Protein AF-A0A382SYN0-F1 (afdb_monomer)

Sequence (306 aa):
LSPENYQQAHLQFNLYTSNWSTNYATYPKDTNSLVTLVGDEGDFVNANWQDINPGGNMHGTAIHEIGHGLGMSHPFPKGESYNANELFTQMAYAAFWDKDFIPPYASYSSEVSSISDIEKTARYGKTNDQIITQYWIKQPNWGRDDILTLGFLYGLRENYNSDDTVYSWTKDENIFESIHDMGGTDTIDLSNYDWNMVIDLNPGAVSEVGVGQERLHWNNYAGEKTGDVFVLSWNTVIEKYIGSSGNDDVTLNTSVINDVSTGAGDDVIRDVLPTDIVSAGAGADTVYISYTTLDPDTSVSIDGGS

Mean predicted aligned error: 8.37 Å

Organism: NCBI:txid408172

Nearest PDB structures (foldseek):
  1k7g-assembly1_A  TM=6.427E-01  e=3.664E-11  Dickeya chrysanthemi
  1smp-assembly1_A  TM=6.534E-01  e=1.217E-10  Serratia marcescens
  1k7q-assembly1_A  TM=6.372E-01  e=2.527E-10  Dickeya chrysanthemi
  1sat-assembly1_A  TM=6.556E-01  e=1.209E-09  Serratia marcescens
  1af0-assembly1_A  TM=6.332E-01  e=7.560E-10  Serratia marcescens

Structure (mmCIF, N/CA/C/O backbone):
data_AF-A0A382SYN0-F1
#
_entry.id   AF-A0A382SYN0-F1
#
loop_
_atom_site.group_PDB
_atom_site.id
_atom_site.type_symbol
_atom_site.label_atom_id
_atom_site.label_alt_id
_atom_site.label_comp_id
_atom_site.label_asym_id
_atom_site.label_entity_id
_atom_site.label_seq_id
_atom_site.pdbx_PDB_ins_code
_atom_site.Cartn_x
_atom_site.Cartn_y
_atom_site.Cartn_z
_atom_site.occupancy
_atom_site.B_iso_or_equiv
_atom_site.auth_seq_id
_atom_site.auth_comp_id
_atom_site.auth_asym_id
_atom_site.auth_atom_id
_atom_site.pdbx_PDB_model_num
ATOM 1 N N . LEU A 1 1 ? 12.127 -15.910 -28.192 1.00 58.44 1 LEU A N 1
ATOM 2 C CA . LEU A 1 1 ? 11.471 -15.029 -29.190 1.00 58.44 1 LEU A CA 1
ATOM 3 C C . LEU A 1 1 ? 12.240 -15.136 -30.500 1.00 58.44 1 LEU A C 1
ATOM 5 O O . LEU A 1 1 ? 13.458 -15.255 -30.439 1.00 58.44 1 LEU A O 1
ATOM 9 N N . SER A 1 2 ? 11.577 -15.153 -31.661 1.00 76.56 2 SER A N 1
ATOM 10 C CA . SER A 1 2 ? 12.311 -15.011 -32.927 1.00 76.56 2 SER A CA 1
ATOM 11 C C . SER A 1 2 ? 12.953 -13.612 -32.974 1.00 76.56 2 SER A C 1
ATOM 13 O O . SER A 1 2 ? 12.388 -12.675 -32.401 1.00 76.56 2 SER A O 1
ATOM 15 N N . PRO A 1 3 ? 14.105 -13.433 -33.647 1.00 79.06 3 PRO A N 1
ATOM 16 C CA . PRO A 1 3 ? 14.699 -12.107 -33.848 1.00 79.06 3 PRO A CA 1
ATOM 17 C C . PRO A 1 3 ? 13.716 -11.097 -34.460 1.00 79.06 3 PRO A C 1
ATOM 19 O O . PRO A 1 3 ? 13.750 -9.914 -34.140 1.00 79.06 3 PRO A O 1
ATOM 22 N N . GLU A 1 4 ? 12.800 -11.586 -35.293 1.00 80.81 4 GLU A N 1
ATOM 23 C CA . GLU A 1 4 ? 11.727 -10.807 -35.906 1.00 80.81 4 GLU A CA 1
ATOM 24 C C . GLU A 1 4 ? 10.711 -10.288 -34.875 1.00 80.81 4 GLU A C 1
ATOM 26 O O . GLU A 1 4 ? 10.402 -9.099 -34.872 1.00 80.81 4 GLU A O 1
ATOM 31 N N . ASN A 1 5 ? 10.266 -11.128 -33.932 1.00 81.44 5 ASN A N 1
ATOM 32 C CA . ASN A 1 5 ? 9.345 -10.698 -32.873 1.00 81.44 5 ASN A CA 1
ATOM 33 C C . ASN A 1 5 ? 9.988 -9.664 -31.941 1.00 81.44 5 ASN A C 1
ATOM 35 O O . ASN A 1 5 ? 9.308 -8.752 -31.484 1.00 81.44 5 ASN A O 1
ATOM 39 N N . TYR A 1 6 ? 11.290 -9.791 -31.664 1.00 84.31 6 TYR A N 1
ATOM 40 C CA . TYR A 1 6 ? 12.014 -8.798 -30.869 1.00 84.31 6 TYR A CA 1
ATOM 41 C C . TYR A 1 6 ? 12.021 -7.433 -31.571 1.00 84.31 6 TYR A C 1
ATOM 43 O O . TYR A 1 6 ? 11.671 -6.430 -30.958 1.00 84.31 6 TYR A O 1
ATOM 51 N N . GLN A 1 7 ? 12.326 -7.388 -32.873 1.00 84.00 7 GLN A N 1
ATOM 52 C CA . GLN A 1 7 ? 12.353 -6.136 -33.642 1.00 84.00 7 GLN A CA 1
ATOM 53 C C . GLN A 1 7 ? 10.982 -5.446 -33.731 1.00 84.00 7 GLN A C 1
ATOM 55 O O . GLN A 1 7 ? 10.919 -4.221 -33.807 1.00 84.00 7 GLN A O 1
ATOM 60 N N . GLN A 1 8 ? 9.893 -6.214 -33.686 1.00 85.31 8 GLN A N 1
ATOM 61 C CA . GLN A 1 8 ? 8.523 -5.691 -33.734 1.00 85.31 8 GLN A CA 1
ATOM 62 C C . GLN A 1 8 ? 7.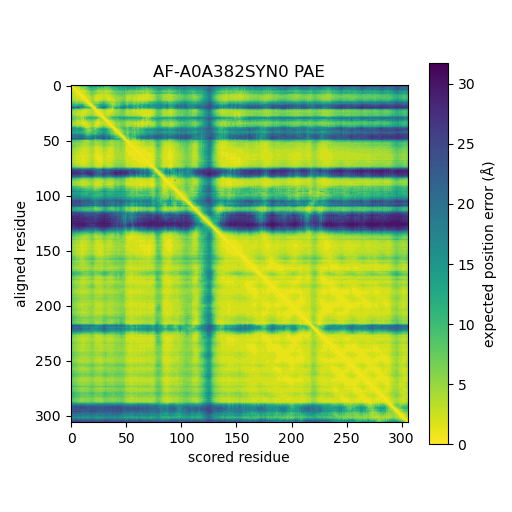973 -5.257 -32.362 1.00 85.31 8 GLN A C 1
ATOM 64 O O . GLN A 1 8 ? 6.942 -4.590 -32.308 1.00 85.31 8 GLN A O 1
ATOM 69 N N . ALA A 1 9 ? 8.619 -5.625 -31.252 1.00 88.25 9 ALA A N 1
ATOM 70 C CA . ALA A 1 9 ? 8.113 -5.344 -29.910 1.00 88.25 9 ALA A CA 1
ATOM 71 C C . ALA A 1 9 ? 8.258 -3.860 -29.533 1.00 88.25 9 ALA A C 1
ATOM 73 O O . ALA A 1 9 ? 9.353 -3.311 -29.615 1.00 88.25 9 ALA A O 1
ATOM 74 N N . HIS A 1 10 ? 7.189 -3.215 -29.054 1.00 88.25 10 HIS A N 1
ATOM 75 C CA . HIS A 1 10 ? 7.250 -1.815 -28.605 1.00 88.25 10 HIS A CA 1
ATOM 76 C C . HIS A 1 10 ? 8.194 -1.610 -27.410 1.00 88.25 10 HIS A C 1
ATOM 78 O O . HIS A 1 10 ? 8.904 -0.610 -27.372 1.00 88.25 10 HIS A O 1
ATOM 84 N N . LEU A 1 11 ? 8.223 -2.567 -26.478 1.00 89.88 11 LEU A N 1
ATOM 85 C CA . LEU A 1 11 ? 9.171 -2.628 -25.365 1.00 89.88 11 LEU A CA 1
ATOM 86 C C . LEU A 1 11 ? 10.156 -3.772 -25.609 1.00 89.88 11 LEU A C 1
ATOM 88 O O . LEU A 1 11 ? 9.748 -4.918 -25.805 1.00 89.88 11 LEU A O 1
ATOM 92 N N . GLN A 1 12 ? 11.449 -3.459 -25.595 1.00 90.62 12 GLN A N 1
ATOM 93 C CA . GLN A 1 12 ? 12.529 -4.424 -25.798 1.00 90.62 12 GLN A CA 1
ATOM 94 C C . GLN A 1 12 ? 13.394 -4.511 -24.547 1.00 90.62 12 GLN A C 1
ATOM 96 O O . GLN A 1 12 ? 14.037 -3.533 -24.175 1.00 90.62 12 GLN A O 1
ATOM 101 N N . PHE A 1 13 ? 13.444 -5.696 -23.940 1.00 88.06 13 PHE A N 1
ATOM 102 C CA . PHE A 1 13 ? 14.294 -5.971 -22.786 1.00 88.06 13 PHE A CA 1
ATOM 103 C C . PHE A 1 13 ? 15.666 -6.453 -23.238 1.00 88.06 13 PHE A C 1
ATOM 105 O O . PHE A 1 13 ? 15.773 -7.400 -24.022 1.00 88.06 13 PHE A O 1
ATOM 112 N N . ASN A 1 14 ? 16.705 -5.808 -22.722 1.00 86.81 14 ASN A N 1
ATOM 113 C CA . ASN A 1 14 ? 18.096 -6.157 -22.964 1.00 86.81 14 ASN A CA 1
ATOM 114 C C . ASN A 1 14 ? 18.790 -6.404 -21.634 1.00 86.81 14 ASN A C 1
ATOM 116 O O . ASN A 1 14 ? 18.707 -5.566 -20.742 1.00 86.81 14 ASN A O 1
ATOM 120 N N . LEU A 1 15 ? 19.495 -7.527 -21.534 1.00 82.88 15 LEU A N 1
ATOM 121 C CA . LEU A 1 15 ? 20.393 -7.806 -20.424 1.00 82.88 15 LEU A CA 1
ATOM 122 C C . LEU A 1 15 ? 21.835 -7.646 -20.905 1.00 82.88 15 LEU A C 1
ATOM 124 O O . LEU A 1 15 ? 22.196 -8.193 -21.950 1.00 82.88 15 LEU A O 1
ATOM 128 N N . TYR A 1 16 ? 22.648 -6.894 -20.167 1.00 77.00 16 TYR A N 1
ATOM 129 C CA . TYR A 1 16 ? 24.051 -6.679 -20.511 1.00 77.00 16 TYR A CA 1
ATOM 130 C C . TYR A 1 16 ? 24.954 -6.673 -19.274 1.00 77.00 16 TYR A C 1
ATOM 132 O O . TYR A 1 16 ? 24.652 -6.024 -18.279 1.00 77.00 16 TYR A O 1
ATOM 140 N N . THR A 1 17 ? 26.109 -7.328 -19.367 1.00 75.31 17 THR A N 1
ATOM 141 C CA . THR A 1 17 ? 27.149 -7.320 -18.330 1.00 75.31 17 THR A CA 1
ATOM 142 C C . THR A 1 17 ? 28.110 -6.147 -18.554 1.00 75.31 17 THR A C 1
ATOM 144 O O . THR A 1 17 ? 28.746 -6.067 -19.610 1.00 75.31 17 THR A O 1
ATOM 147 N N . SER A 1 18 ? 28.268 -5.242 -17.586 1.00 71.44 18 SER A N 1
ATOM 148 C CA . SER A 1 18 ? 29.144 -4.065 -17.714 1.00 71.44 18 SER A CA 1
ATOM 149 C C . SER A 1 18 ? 29.828 -3.701 -16.404 1.00 71.44 18 SER A C 1
ATOM 151 O O . SER A 1 18 ? 29.223 -3.782 -15.344 1.00 71.44 18 SER A O 1
ATOM 153 N N . ASN A 1 19 ? 31.055 -3.185 -16.496 1.00 66.62 19 ASN A N 1
ATOM 154 C CA . ASN A 1 19 ? 31.811 -2.698 -15.338 1.00 66.62 19 ASN A CA 1
ATOM 155 C C . ASN A 1 19 ? 31.599 -1.194 -15.055 1.00 66.62 19 ASN A C 1
ATOM 157 O O . ASN A 1 19 ? 32.206 -0.673 -14.124 1.00 66.62 19 ASN A O 1
ATOM 161 N N . TRP A 1 20 ? 30.826 -0.472 -15.885 1.00 61.09 20 TRP A N 1
ATOM 162 C CA . TRP A 1 20 ? 30.793 1.005 -15.868 1.00 61.09 20 TRP A CA 1
ATOM 163 C C . TRP A 1 20 ? 29.427 1.647 -16.169 1.00 61.09 20 TRP A C 1
ATOM 165 O O . TRP A 1 20 ? 29.372 2.860 -16.365 1.00 61.09 20 TRP A O 1
ATOM 175 N N . SER A 1 21 ? 28.335 0.883 -16.262 1.00 62.50 21 SER A N 1
ATOM 176 C CA . SER A 1 21 ? 27.009 1.426 -16.612 1.00 62.50 21 SER A CA 1
ATOM 177 C C . SER A 1 21 ? 25.954 1.114 -15.560 1.00 62.50 21 SER A C 1
ATOM 179 O O . SER A 1 21 ? 26.000 0.059 -14.938 1.00 62.50 21 SER A O 1
ATOM 181 N N . THR A 1 22 ? 24.990 2.019 -15.414 1.00 75.38 22 THR A N 1
ATOM 182 C CA . THR A 1 22 ? 23.754 1.819 -14.649 1.00 75.38 22 THR A CA 1
ATOM 183 C C . THR A 1 22 ? 22.645 1.281 -15.558 1.00 75.38 22 THR A C 1
ATOM 185 O O . THR A 1 22 ? 22.758 1.367 -16.785 1.00 75.38 22 THR A O 1
ATOM 188 N N . ASN A 1 23 ? 21.578 0.741 -14.964 1.00 85.38 23 ASN A N 1
ATOM 189 C CA . ASN A 1 23 ? 20.322 0.445 -15.660 1.00 85.38 23 ASN A CA 1
ATOM 190 C C . ASN A 1 23 ? 19.775 1.708 -16.352 1.00 85.38 23 ASN A C 1
ATOM 192 O O . ASN A 1 23 ? 20.091 2.828 -15.932 1.00 85.38 23 ASN A O 1
ATOM 196 N N . TYR A 1 24 ? 19.064 1.526 -17.469 1.00 88.62 24 TYR A N 1
ATOM 197 C CA . TYR A 1 24 ? 18.434 2.636 -18.184 1.00 88.62 24 TYR A CA 1
ATOM 198 C C . TYR A 1 24 ? 17.334 2.180 -19.144 1.00 88.62 24 TYR A C 1
ATOM 200 O O . TYR A 1 24 ? 17.395 1.105 -19.749 1.00 88.62 24 TYR A O 1
ATOM 208 N N . ALA A 1 25 ? 16.401 3.088 -19.408 1.00 90.94 25 ALA A N 1
ATOM 209 C CA . ALA A 1 25 ? 15.394 2.939 -20.437 1.00 90.94 25 ALA A CA 1
ATOM 210 C C . ALA A 1 25 ? 15.160 4.225 -21.233 1.00 90.94 25 ALA A C 1
ATOM 212 O O . ALA A 1 25 ? 15.500 5.338 -20.825 1.00 90.94 25 ALA A O 1
ATOM 213 N N . THR A 1 26 ? 14.587 4.066 -22.424 1.00 90.25 26 THR A N 1
ATOM 214 C CA . THR A 1 26 ? 14.179 5.191 -23.271 1.00 90.25 26 THR A CA 1
ATOM 215 C C . THR A 1 26 ? 12.682 5.435 -23.170 1.00 90.25 26 THR A C 1
ATOM 217 O O . THR A 1 26 ? 11.906 4.487 -23.267 1.00 90.25 26 THR A O 1
ATOM 220 N N . TYR A 1 27 ? 12.291 6.708 -23.117 1.00 89.38 27 TYR A N 1
ATOM 221 C CA . TYR A 1 27 ? 10.896 7.139 -23.220 1.00 89.38 27 TYR A CA 1
ATOM 222 C C . TYR A 1 27 ? 10.216 6.671 -24.522 1.00 89.38 27 TYR A C 1
ATOM 224 O O . TYR A 1 27 ? 10.908 6.499 -25.537 1.00 89.38 27 TYR A O 1
ATOM 232 N N . PRO A 1 28 ? 8.870 6.550 -24.526 1.00 90.75 28 PRO A N 1
ATOM 233 C CA . PRO A 1 28 ? 8.080 6.341 -25.733 1.00 90.75 28 PRO A CA 1
ATOM 234 C C . PRO A 1 28 ? 8.438 7.334 -26.843 1.00 90.75 28 PRO A C 1
ATOM 236 O O . PRO A 1 28 ? 8.552 8.541 -26.621 1.00 90.75 28 PRO A O 1
ATOM 239 N N . LYS A 1 29 ? 8.605 6.813 -28.057 1.00 83.81 29 LYS A N 1
ATOM 240 C CA . LYS A 1 29 ? 8.954 7.550 -29.280 1.00 83.81 29 LYS A CA 1
ATOM 241 C C . LYS A 1 29 ? 8.412 6.790 -30.495 1.00 83.81 29 LYS A C 1
ATOM 243 O O . LYS A 1 29 ? 7.920 5.677 -30.352 1.00 83.81 29 LYS A O 1
ATOM 248 N N . ASP A 1 30 ? 8.589 7.324 -31.704 1.00 77.06 30 ASP A N 1
ATOM 249 C CA . ASP A 1 30 ? 8.181 6.657 -32.962 1.00 77.06 30 ASP A CA 1
ATOM 250 C C . ASP A 1 30 ? 8.978 5.364 -33.282 1.00 77.06 30 ASP A C 1
ATOM 252 O O . ASP A 1 30 ? 8.840 4.775 -34.351 1.00 77.06 30 ASP A O 1
ATOM 256 N N . THR A 1 31 ? 9.859 4.932 -32.376 1.00 76.75 31 THR A N 1
ATOM 257 C CA . THR A 1 31 ? 10.687 3.718 -32.471 1.00 76.75 31 THR A CA 1
ATOM 258 C C . THR A 1 31 ? 10.581 2.934 -31.162 1.00 76.75 31 THR A C 1
ATOM 260 O O . THR A 1 31 ? 10.026 3.436 -30.189 1.00 76.75 31 THR A O 1
ATOM 263 N N . ASN A 1 32 ? 11.121 1.715 -31.112 1.00 79.44 32 ASN A N 1
ATOM 264 C CA . ASN A 1 32 ? 11.038 0.856 -29.929 1.00 79.44 32 ASN A CA 1
ATOM 265 C C . ASN A 1 32 ? 11.609 1.551 -28.674 1.00 79.44 32 ASN A C 1
ATOM 267 O O . ASN A 1 32 ? 12.670 2.191 -28.731 1.00 79.44 32 ASN A O 1
ATOM 271 N N . SER A 1 33 ? 10.917 1.386 -27.548 1.00 83.88 33 SER A N 1
ATOM 272 C CA . SER A 1 33 ? 11.417 1.737 -26.223 1.00 83.88 33 SER A CA 1
ATOM 273 C C . SER A 1 33 ? 12.347 0.625 -25.742 1.00 83.88 33 SER A C 1
ATOM 275 O O . SER A 1 33 ? 11.949 -0.538 -25.633 1.00 83.88 33 SER A O 1
ATOM 277 N N . LEU A 1 34 ? 13.603 0.973 -25.477 1.00 85.31 34 LEU A N 1
ATOM 278 C CA . LEU A 1 34 ? 14.594 0.045 -24.947 1.00 85.31 34 LEU A CA 1
ATOM 279 C C . LEU A 1 34 ? 14.534 0.081 -23.425 1.00 85.31 34 LEU A C 1
ATOM 281 O O . LEU A 1 34 ? 14.644 1.160 -22.852 1.00 85.31 34 LEU A O 1
ATOM 285 N N . VAL A 1 35 ? 14.403 -1.085 -22.803 1.00 85.25 35 VAL A N 1
ATOM 286 C CA . VAL A 1 35 ? 14.563 -1.308 -21.364 1.00 85.25 35 VAL A CA 1
ATOM 287 C C . VAL A 1 35 ? 15.834 -2.126 -21.195 1.00 85.25 35 VAL A C 1
ATOM 289 O O . VAL A 1 35 ? 15.904 -3.272 -21.643 1.00 85.25 35 VAL A O 1
ATOM 292 N N . THR A 1 36 ? 16.874 -1.524 -20.627 1.00 83.38 36 THR A N 1
ATOM 293 C CA . THR A 1 36 ? 18.178 -2.172 -20.475 1.00 83.38 36 THR A CA 1
ATOM 294 C C . THR A 1 36 ? 18.493 -2.376 -19.011 1.00 83.38 36 THR A C 1
ATOM 296 O O . THR A 1 36 ? 18.674 -1.423 -18.254 1.00 83.38 36 THR A O 1
ATOM 299 N N . LEU A 1 37 ? 18.607 -3.649 -18.659 1.00 81.38 37 LEU A N 1
ATOM 300 C CA . LEU A 1 37 ? 19.044 -4.103 -17.361 1.00 81.38 37 LEU A CA 1
ATOM 301 C C . LEU A 1 37 ? 20.534 -4.443 -17.437 1.00 81.38 37 LEU A C 1
ATOM 303 O O . LEU A 1 37 ? 20.970 -5.214 -18.296 1.00 81.38 37 LEU A O 1
ATOM 307 N N . VAL A 1 38 ? 21.323 -3.824 -16.568 1.00 78.62 38 VAL A N 1
ATOM 308 C CA . VAL A 1 38 ? 22.746 -4.093 -16.401 1.00 78.62 38 VAL A CA 1
ATOM 309 C C . VAL A 1 38 ? 22.910 -4.965 -15.165 1.00 78.62 38 VAL A C 1
ATOM 311 O O . VAL A 1 38 ? 22.623 -4.519 -14.060 1.00 78.62 38 VAL A O 1
ATOM 314 N N . GLY A 1 39 ? 23.382 -6.191 -15.363 1.00 68.94 39 GLY A N 1
ATOM 315 C CA . GLY A 1 39 ? 23.672 -7.154 -14.300 1.00 68.94 39 GLY A CA 1
ATOM 316 C C . GLY A 1 39 ? 24.698 -8.177 -14.782 1.00 68.94 39 GLY A C 1
ATOM 317 O O . GLY A 1 39 ? 24.849 -8.370 -15.993 1.00 68.94 39 GLY A O 1
ATOM 318 N N . ASP A 1 40 ? 25.439 -8.787 -13.861 1.00 65.25 40 ASP A N 1
ATOM 319 C CA . ASP A 1 40 ? 26.318 -9.922 -14.157 1.00 65.25 40 ASP A CA 1
ATOM 320 C C . ASP A 1 40 ? 25.449 -11.157 -14.460 1.00 65.25 40 ASP A C 1
ATOM 322 O O . ASP A 1 40 ? 24.370 -11.315 -13.893 1.00 65.25 40 ASP A O 1
ATOM 326 N N . GLU A 1 41 ? 25.902 -12.076 -15.321 1.00 60.91 41 GLU A N 1
ATOM 327 C CA . GLU A 1 41 ? 25.226 -13.371 -15.496 1.00 60.91 41 GLU A CA 1
ATOM 328 C C . GLU A 1 41 ? 25.034 -14.066 -14.135 1.00 60.91 41 GLU A C 1
ATOM 330 O O . GLU A 1 41 ? 24.005 -14.705 -13.915 1.00 60.91 41 GLU A O 1
ATOM 335 N N . GLY A 1 42 ? 25.972 -13.866 -13.196 1.00 60.91 42 GLY A N 1
ATOM 336 C CA . GLY A 1 42 ? 25.891 -14.322 -11.804 1.00 60.91 42 GLY A CA 1
ATOM 337 C C . GLY A 1 42 ? 24.616 -13.914 -11.055 1.00 60.91 42 GLY A C 1
ATOM 338 O O . GLY A 1 42 ? 24.101 -14.730 -10.287 1.00 60.91 42 GLY A O 1
ATOM 339 N N . ASP A 1 43 ? 24.068 -12.729 -11.338 1.00 60.56 43 ASP A N 1
ATOM 340 C CA . ASP A 1 43 ? 22.852 -12.197 -10.703 1.00 60.56 43 ASP A CA 1
ATOM 341 C C . ASP A 1 43 ? 21.601 -13.000 -11.110 1.00 60.56 43 ASP A C 1
ATOM 343 O O . ASP A 1 43 ? 20.613 -13.062 -10.380 1.00 60.56 43 ASP A O 1
ATOM 347 N N . PHE A 1 44 ? 21.659 -13.690 -12.258 1.00 61.62 44 PHE A N 1
ATOM 348 C CA . PHE A 1 44 ? 20.549 -14.467 -12.826 1.00 61.62 44 PHE A CA 1
ATOM 349 C C . PHE A 1 44 ? 20.774 -15.984 -12.776 1.00 61.62 44 PHE A C 1
ATOM 351 O O . PHE A 1 44 ? 19.849 -16.754 -13.040 1.00 61.62 44 PHE A O 1
ATOM 358 N N . VAL A 1 45 ? 21.988 -16.444 -12.445 1.00 55.09 45 VAL A N 1
ATOM 359 C CA . VAL A 1 45 ? 22.336 -17.879 -12.409 1.00 55.09 45 VAL A CA 1
ATOM 360 C C . VAL A 1 45 ? 21.618 -18.614 -11.268 1.00 55.09 45 VAL A C 1
ATOM 362 O O . VAL A 1 45 ? 21.361 -19.813 -11.383 1.00 55.09 45 VAL A O 1
ATOM 365 N N . ASN A 1 46 ? 21.237 -17.916 -10.192 1.00 55.62 46 ASN A N 1
ATOM 366 C CA . ASN A 1 46 ? 20.480 -18.486 -9.077 1.00 55.62 46 ASN A CA 1
ATOM 367 C C . ASN A 1 46 ? 19.128 -17.787 -8.901 1.00 55.62 46 ASN A C 1
ATOM 369 O O . ASN A 1 46 ? 19.015 -16.817 -8.162 1.00 55.62 46 ASN A O 1
ATOM 373 N N . ALA A 1 47 ? 18.070 -18.363 -9.475 1.00 50.88 47 ALA A N 1
ATOM 374 C CA . ALA A 1 47 ? 16.693 -17.861 -9.358 1.00 50.88 47 ALA A CA 1
ATOM 375 C C . ALA A 1 47 ? 16.127 -17.795 -7.917 1.00 50.88 47 ALA A C 1
ATOM 377 O O . ALA A 1 47 ? 15.036 -17.282 -7.699 1.00 50.88 47 ALA A O 1
ATOM 378 N N . ASN A 1 48 ? 16.862 -18.310 -6.925 1.00 53.34 48 ASN A N 1
ATOM 379 C CA . ASN A 1 48 ? 16.520 -18.220 -5.503 1.00 53.34 48 ASN A CA 1
ATOM 380 C C . ASN A 1 48 ? 17.007 -16.918 -4.840 1.00 53.34 48 ASN A C 1
ATOM 382 O O . ASN A 1 48 ? 16.926 -16.804 -3.618 1.00 53.34 48 ASN A O 1
ATOM 386 N N . TRP A 1 49 ? 17.565 -15.974 -5.600 1.00 55.28 49 TRP A N 1
ATOM 387 C CA . TRP A 1 49 ? 17.970 -14.678 -5.066 1.00 55.28 49 TRP A CA 1
ATOM 388 C C . TRP A 1 49 ? 16.774 -13.744 -4.910 1.00 55.28 49 TRP A C 1
ATOM 390 O O . TRP A 1 49 ? 16.005 -13.540 -5.846 1.00 55.28 49 TRP A O 1
ATOM 400 N N . GLN A 1 50 ? 16.641 -13.168 -3.717 1.00 63.19 50 GLN A N 1
ATOM 401 C CA . GLN A 1 50 ? 15.638 -12.154 -3.379 1.00 63.19 50 GLN A CA 1
ATOM 402 C C . GLN A 1 50 ? 15.665 -10.973 -4.343 1.00 63.19 50 GLN A C 1
ATOM 404 O O . GLN A 1 50 ? 14.616 -10.436 -4.657 1.00 63.19 50 GLN A O 1
ATOM 409 N N . ASP A 1 51 ? 16.835 -10.645 -4.891 1.00 74.19 51 ASP A N 1
ATOM 410 C CA . ASP A 1 51 ? 17.040 -9.449 -5.702 1.00 74.19 51 ASP A CA 1
ATOM 411 C C . ASP A 1 51 ? 16.173 -9.393 -6.977 1.00 74.19 51 ASP A C 1
ATOM 413 O O . ASP A 1 51 ? 15.653 -8.338 -7.335 1.00 74.19 51 ASP A O 1
ATOM 417 N N . ILE A 1 52 ? 15.957 -10.536 -7.642 1.00 77.81 52 ILE A N 1
ATOM 418 C CA . ILE A 1 52 ? 15.142 -10.625 -8.870 1.00 77.81 52 ILE A CA 1
ATOM 419 C C . ILE A 1 52 ? 13.687 -11.049 -8.620 1.00 77.81 52 ILE A C 1
ATOM 421 O O . ILE A 1 52 ? 12.892 -11.062 -9.559 1.00 77.81 52 ILE A O 1
ATOM 425 N N . ASN A 1 53 ? 13.344 -11.448 -7.392 1.00 80.75 53 ASN A N 1
ATOM 426 C CA . ASN A 1 53 ? 11.972 -11.799 -7.028 1.00 80.75 53 ASN A CA 1
ATOM 427 C C . ASN A 1 53 ? 11.155 -10.525 -6.751 1.00 80.75 53 ASN A C 1
ATOM 429 O O . ASN A 1 53 ? 11.745 -9.486 -6.453 1.00 80.75 53 ASN A O 1
ATOM 433 N N . PRO A 1 54 ? 9.810 -10.576 -6.817 1.00 85.94 54 PRO A N 1
ATOM 434 C CA . PRO A 1 54 ? 8.978 -9.468 -6.359 1.00 85.94 54 PRO A CA 1
ATOM 435 C C . PRO A 1 54 ? 9.381 -9.033 -4.947 1.00 85.94 54 PRO A C 1
ATOM 437 O O . PRO A 1 54 ? 9.499 -9.873 -4.060 1.00 85.94 54 PRO A O 1
ATOM 440 N N . GLY A 1 55 ? 9.634 -7.737 -4.765 1.00 82.69 55 GLY A N 1
ATOM 441 C CA . GLY A 1 55 ? 10.186 -7.181 -3.524 1.00 82.69 55 GLY A CA 1
ATOM 442 C C . GLY A 1 55 ? 11.695 -6.908 -3.572 1.00 82.69 55 GLY A C 1
ATOM 443 O O . GLY A 1 55 ? 12.202 -6.080 -2.824 1.00 82.69 55 GLY A O 1
ATOM 444 N N . GLY A 1 56 ? 12.418 -7.551 -4.489 1.00 82.62 56 GLY A N 1
ATOM 445 C CA . GLY A 1 56 ? 13.857 -7.389 -4.669 1.00 82.62 56 GLY A CA 1
ATOM 446 C C . GLY A 1 56 ? 14.268 -6.102 -5.379 1.00 82.62 56 GLY A C 1
ATOM 447 O O . GLY A 1 56 ? 13.490 -5.483 -6.112 1.00 82.62 56 GLY A O 1
ATOM 448 N N . ASN A 1 57 ? 15.529 -5.710 -5.205 1.00 81.00 57 ASN A N 1
ATOM 449 C CA . ASN A 1 57 ? 16.056 -4.465 -5.750 1.00 81.00 57 ASN A CA 1
ATOM 450 C C . ASN A 1 57 ? 16.217 -4.505 -7.284 1.00 81.00 57 ASN A C 1
ATOM 452 O O . ASN A 1 57 ? 15.859 -3.537 -7.962 1.00 81.00 57 ASN A O 1
ATOM 456 N N . MET A 1 58 ? 16.658 -5.621 -7.867 1.00 81.88 58 MET A N 1
ATOM 457 C CA . MET A 1 58 ? 16.710 -5.798 -9.323 1.00 81.88 58 MET A CA 1
ATOM 458 C C . MET A 1 58 ? 15.311 -5.866 -9.952 1.00 81.88 58 MET A C 1
ATOM 460 O O . MET A 1 58 ? 15.089 -5.294 -11.021 1.00 81.88 58 MET A O 1
ATOM 464 N N . HIS A 1 59 ? 14.348 -6.513 -9.286 1.00 86.25 59 HIS A N 1
ATOM 465 C CA . HIS A 1 59 ? 12.941 -6.504 -9.709 1.00 86.25 59 HIS A CA 1
ATOM 466 C C . HIS A 1 59 ? 12.357 -5.087 -9.703 1.00 86.25 59 HIS A C 1
ATOM 468 O O . HIS A 1 59 ? 11.817 -4.644 -10.716 1.00 86.25 59 HIS A O 1
ATOM 474 N N . GLY A 1 60 ? 12.526 -4.345 -8.605 1.00 88.81 60 GLY A N 1
ATOM 475 C CA . GLY A 1 60 ? 12.093 -2.947 -8.516 1.00 88.81 60 GLY A CA 1
ATOM 476 C C . GLY A 1 60 ? 12.771 -2.062 -9.564 1.00 88.81 60 GLY A C 1
ATOM 477 O O . GLY A 1 60 ? 12.112 -1.263 -10.225 1.00 88.81 60 GLY A O 1
ATOM 478 N N . THR A 1 61 ? 14.064 -2.281 -9.823 1.00 88.06 61 THR A N 1
ATOM 479 C CA . THR A 1 61 ? 14.787 -1.602 -10.910 1.00 88.06 61 THR A CA 1
ATOM 480 C C . THR A 1 61 ? 14.191 -1.933 -12.277 1.00 88.06 61 THR A C 1
ATOM 482 O O . THR A 1 61 ? 14.016 -1.048 -13.111 1.00 88.06 61 THR A O 1
ATOM 485 N N . ALA A 1 62 ? 13.819 -3.188 -12.528 1.00 90.31 62 ALA A N 1
ATOM 486 C CA . ALA A 1 62 ? 13.151 -3.547 -13.771 1.00 90.31 62 ALA A CA 1
ATOM 487 C C . ALA A 1 62 ? 11.803 -2.830 -13.922 1.00 90.31 62 ALA A C 1
ATOM 489 O O . ALA A 1 62 ? 11.519 -2.309 -15.001 1.00 90.31 62 ALA A O 1
ATOM 490 N N . ILE A 1 63 ? 11.005 -2.742 -12.853 1.00 93.75 63 ILE A N 1
ATOM 491 C CA . ILE A 1 63 ? 9.753 -1.970 -12.844 1.00 93.75 63 ILE A CA 1
ATOM 492 C C . ILE A 1 63 ? 10.023 -0.481 -13.111 1.00 93.75 63 ILE A C 1
ATOM 494 O O . ILE A 1 63 ? 9.349 0.112 -13.952 1.00 93.75 63 ILE A O 1
ATOM 498 N N . HIS A 1 64 ? 11.039 0.108 -12.480 1.00 93.25 64 HIS A N 1
ATOM 499 C CA . HIS A 1 64 ? 11.460 1.493 -12.706 1.00 93.25 64 HIS A CA 1
ATOM 500 C C . HIS A 1 64 ? 11.770 1.772 -14.184 1.00 93.25 64 HIS A C 1
ATOM 502 O O . HIS A 1 64 ? 11.244 2.711 -14.788 1.00 93.25 64 HIS A O 1
ATOM 508 N N . GLU A 1 65 ? 12.585 0.921 -14.809 1.00 93.81 65 GLU A N 1
ATOM 509 C CA . GLU A 1 65 ? 12.954 1.088 -16.215 1.00 93.81 65 GLU A CA 1
ATOM 510 C C . GLU A 1 65 ? 11.773 0.818 -17.164 1.00 93.81 65 GLU A C 1
ATOM 512 O O . GLU A 1 65 ? 11.632 1.475 -18.202 1.00 93.81 65 GLU A O 1
ATOM 517 N N . ILE A 1 66 ? 10.863 -0.093 -16.800 1.00 94.88 66 ILE A N 1
ATOM 518 C CA . ILE A 1 66 ? 9.575 -0.236 -17.492 1.00 94.88 66 ILE A CA 1
ATOM 519 C C . ILE A 1 66 ? 8.771 1.063 -17.380 1.00 94.88 66 ILE A C 1
ATOM 521 O O . ILE A 1 66 ? 8.195 1.489 -18.379 1.00 94.88 66 ILE A O 1
ATOM 525 N N . GLY A 1 67 ? 8.772 1.726 -16.221 1.00 95.19 67 GLY A N 1
ATOM 526 C CA . GLY A 1 67 ? 8.107 3.011 -16.003 1.00 95.19 67 GLY A CA 1
ATOM 527 C C . GLY A 1 67 ? 8.576 4.068 -17.002 1.00 95.19 67 GLY A C 1
ATOM 528 O O . GLY A 1 67 ? 7.757 4.684 -17.687 1.00 95.19 67 GLY A O 1
ATOM 529 N N . HIS A 1 68 ? 9.889 4.208 -17.195 1.00 94.31 68 HIS A N 1
ATOM 530 C CA . HIS A 1 68 ? 10.452 5.046 -18.260 1.00 94.31 68 HIS A CA 1
ATOM 531 C C . HIS A 1 68 ? 9.997 4.616 -19.660 1.00 94.31 68 HIS A C 1
ATOM 533 O O . HIS A 1 68 ? 9.596 5.462 -20.462 1.00 94.31 68 HIS A O 1
ATOM 539 N N . GLY A 1 69 ? 10.001 3.311 -19.950 1.00 93.75 69 GLY A N 1
ATOM 540 C CA . GLY A 1 69 ? 9.488 2.755 -21.206 1.00 93.75 69 GLY A CA 1
ATOM 541 C C . GLY A 1 69 ? 8.003 3.053 -21.460 1.00 93.75 69 GLY A C 1
ATOM 542 O O . GLY A 1 69 ? 7.597 3.136 -22.621 1.00 93.75 69 GLY A O 1
ATOM 543 N N . LEU A 1 70 ? 7.229 3.265 -20.392 1.00 94.12 70 LEU A N 1
ATOM 544 C CA . LEU A 1 70 ? 5.823 3.682 -20.362 1.00 94.12 70 LEU A CA 1
ATOM 545 C C . LEU A 1 70 ? 5.645 5.207 -20.205 1.00 94.12 70 LEU A C 1
ATOM 547 O O . LEU A 1 70 ? 4.536 5.698 -20.034 1.00 94.12 70 LEU A O 1
ATOM 551 N N . GLY A 1 71 ? 6.719 5.994 -20.280 1.00 92.75 71 GLY A N 1
ATOM 552 C CA . GLY A 1 71 ? 6.644 7.457 -20.302 1.00 92.75 71 GLY A CA 1
ATOM 553 C C . GLY A 1 71 ? 6.719 8.153 -18.944 1.00 92.75 71 GLY A C 1
ATOM 554 O O . GLY A 1 71 ? 6.592 9.377 -18.892 1.00 92.75 71 GLY A O 1
ATOM 555 N N . MET A 1 72 ? 6.961 7.425 -17.857 1.00 92.94 72 MET A N 1
ATOM 556 C CA . MET A 1 72 ? 7.117 8.005 -16.525 1.00 92.94 72 MET A CA 1
ATOM 557 C C . MET A 1 72 ? 8.493 8.654 -16.371 1.00 92.94 72 MET A C 1
ATOM 559 O O . MET A 1 72 ? 9.505 8.135 -16.841 1.00 92.94 72 MET A O 1
ATOM 563 N N . SER A 1 73 ? 8.534 9.810 -15.713 1.00 90.44 73 SER A N 1
ATOM 564 C CA . SER A 1 73 ? 9.779 10.497 -15.355 1.00 90.44 73 SER A CA 1
ATOM 565 C C . SER A 1 73 ? 10.078 10.305 -13.876 1.00 90.44 73 SER A C 1
ATOM 567 O O . SER A 1 73 ? 9.167 10.045 -13.093 1.00 90.44 73 SER A O 1
ATOM 569 N N . HIS A 1 74 ? 11.335 10.503 -13.472 1.00 87.75 74 HIS A N 1
ATOM 570 C CA . HIS A 1 74 ? 11.622 10.701 -12.052 1.00 87.75 74 HIS A CA 1
ATOM 571 C C . HIS A 1 74 ? 10.834 11.916 -11.530 1.00 87.75 74 HIS A C 1
ATOM 573 O O . HIS A 1 74 ? 10.723 12.916 -12.248 1.00 87.75 74 HIS A O 1
ATOM 579 N N . PRO A 1 75 ? 10.328 11.884 -10.287 1.00 80.81 75 PRO A N 1
ATOM 580 C CA . PRO A 1 75 ? 9.478 12.937 -9.722 1.00 80.81 75 PRO A CA 1
ATOM 581 C C . PRO A 1 75 ? 10.251 14.190 -9.253 1.00 80.81 75 PRO A C 1
ATOM 583 O O . PRO A 1 75 ? 9.697 15.037 -8.557 1.00 80.81 75 PRO A O 1
ATOM 586 N N . PHE A 1 76 ? 11.522 14.355 -9.639 1.00 73.50 76 PHE A N 1
ATOM 587 C CA . PHE A 1 76 ? 12.343 15.510 -9.259 1.00 73.50 76 PHE A CA 1
ATOM 588 C C . PHE A 1 76 ? 12.508 16.500 -10.424 1.00 73.50 76 PHE A C 1
ATOM 590 O O . PHE A 1 76 ? 12.853 16.084 -11.536 1.00 73.50 76 PHE A O 1
ATOM 597 N N . PRO A 1 77 ? 12.396 17.827 -10.207 1.00 55.19 77 PRO A N 1
ATOM 598 C CA . PRO A 1 77 ? 12.984 18.777 -11.142 1.00 55.19 77 PRO A CA 1
ATOM 599 C C . PRO A 1 77 ? 14.513 18.608 -11.134 1.00 55.19 77 PRO A C 1
ATOM 601 O O . PRO A 1 77 ? 15.091 18.183 -10.136 1.00 55.19 77 PRO A O 1
ATOM 604 N N . LYS A 1 78 ? 15.192 18.979 -12.229 1.00 47.84 78 LYS A N 1
ATOM 605 C CA . LYS A 1 78 ? 16.667 19.004 -12.350 1.00 47.84 78 LYS A CA 1
ATOM 606 C C . LYS A 1 78 ? 17.332 20.020 -11.391 1.00 47.84 78 LYS A C 1
ATOM 608 O O . LYS A 1 78 ? 18.032 20.920 -11.854 1.00 47.84 78 LYS A O 1
ATOM 613 N N . GLY A 1 79 ? 17.100 19.928 -10.082 1.00 41.06 79 GLY A N 1
ATOM 614 C CA . GLY A 1 79 ? 17.633 20.884 -9.117 1.00 41.06 79 GLY A CA 1
ATOM 615 C C . GLY A 1 79 ? 17.257 20.712 -7.647 1.00 41.06 79 GLY A C 1
ATOM 616 O O . GLY A 1 79 ? 18.079 21.105 -6.832 1.00 41.06 79 GLY A O 1
ATOM 617 N N . GLU A 1 80 ? 16.113 20.137 -7.256 1.00 44.75 80 GLU A N 1
ATOM 618 C CA . GLU A 1 80 ? 15.741 20.077 -5.827 1.00 44.75 80 GLU A CA 1
ATOM 619 C C . GLU A 1 80 ? 14.997 18.776 -5.476 1.00 44.75 80 GLU A C 1
ATOM 621 O O . GLU A 1 80 ? 13.904 18.501 -5.963 1.00 44.75 80 GLU A O 1
ATOM 626 N N . SER A 1 81 ? 15.646 17.970 -4.629 1.00 51.31 81 SER A N 1
ATOM 627 C CA . SER A 1 81 ? 15.342 16.584 -4.226 1.00 51.31 81 SER A CA 1
ATOM 628 C C . SER A 1 81 ? 14.113 16.418 -3.314 1.00 51.31 81 SER A C 1
ATOM 630 O O . SER A 1 81 ? 13.930 15.357 -2.723 1.00 51.31 81 SER A O 1
ATOM 632 N N . TYR A 1 82 ? 13.302 17.457 -3.124 1.00 53.81 82 TYR A N 1
ATOM 633 C CA . TYR A 1 82 ? 12.478 17.547 -1.915 1.00 53.81 82 TYR A CA 1
ATOM 634 C C . TYR A 1 82 ? 11.203 16.681 -1.910 1.00 53.81 82 TYR A C 1
ATOM 636 O O . TYR A 1 82 ? 10.711 16.421 -0.823 1.00 53.81 82 TYR A O 1
ATOM 644 N N . ASN A 1 83 ? 10.708 16.165 -3.051 1.00 55.78 83 ASN A N 1
ATOM 645 C CA . ASN A 1 83 ? 9.396 15.485 -3.115 1.00 55.78 83 ASN A CA 1
ATOM 646 C C . ASN A 1 83 ? 9.380 14.159 -3.909 1.00 55.78 83 ASN A C 1
ATOM 648 O O . ASN A 1 83 ? 8.538 13.977 -4.787 1.00 55.78 83 ASN A O 1
ATOM 652 N N . ALA A 1 84 ? 10.277 13.216 -3.629 1.00 69.00 84 ALA A N 1
ATOM 653 C CA . ALA A 1 84 ? 10.198 11.883 -4.235 1.00 69.00 84 ALA A CA 1
ATOM 654 C C . ALA A 1 84 ? 10.264 10.796 -3.183 1.00 69.00 84 ALA A C 1
ATOM 656 O O . ALA A 1 84 ? 11.215 10.771 -2.414 1.00 69.00 84 ALA A O 1
ATOM 657 N N . ASN A 1 85 ? 9.301 9.884 -3.186 1.00 78.88 85 ASN A N 1
ATOM 658 C CA . ASN A 1 85 ? 9.212 8.876 -2.148 1.00 78.88 85 ASN A CA 1
ATOM 659 C C . ASN A 1 85 ? 9.037 7.463 -2.719 1.00 78.88 85 ASN A C 1
ATOM 661 O O . ASN A 1 85 ? 8.046 7.195 -3.394 1.00 78.88 85 ASN A O 1
ATOM 665 N N . GLU A 1 86 ? 9.964 6.562 -2.405 1.00 83.50 86 GLU A N 1
ATOM 666 C CA . GLU A 1 86 ? 9.943 5.133 -2.720 1.00 83.50 86 GLU A CA 1
ATOM 667 C C . GLU A 1 86 ? 8.769 4.417 -2.035 1.00 83.50 86 GLU A C 1
ATOM 669 O O . GLU A 1 86 ? 8.342 3.356 -2.485 1.00 83.50 86 GLU A O 1
ATOM 674 N N . LEU A 1 87 ? 8.175 5.026 -1.001 1.00 84.19 87 LEU A N 1
ATOM 675 C CA . LEU A 1 87 ? 6.913 4.573 -0.420 1.00 84.19 87 LEU A CA 1
ATOM 676 C C . LEU A 1 87 ? 5.722 4.737 -1.377 1.00 84.19 87 LEU A C 1
ATOM 678 O O . LEU A 1 87 ? 4.719 4.043 -1.237 1.00 84.19 87 LEU A O 1
ATOM 682 N N . PHE A 1 88 ? 5.810 5.629 -2.365 1.00 87.69 88 PHE A N 1
ATOM 683 C CA . PHE A 1 88 ? 4.683 5.944 -3.247 1.00 87.69 88 PHE A CA 1
ATOM 684 C C . PHE A 1 88 ? 4.948 5.683 -4.724 1.00 87.69 88 PHE A C 1
ATOM 686 O O . PHE A 1 88 ? 3.996 5.493 -5.479 1.00 87.69 88 PHE A O 1
ATOM 693 N N . THR A 1 89 ? 6.206 5.682 -5.156 1.00 90.12 89 THR A N 1
ATOM 694 C CA . THR A 1 89 ? 6.567 5.508 -6.563 1.00 90.12 89 THR A CA 1
ATOM 695 C C . THR A 1 89 ? 7.907 4.801 -6.711 1.00 90.12 89 THR A C 1
ATOM 697 O O . THR A 1 89 ? 8.891 5.145 -6.059 1.00 90.12 89 THR A O 1
ATOM 700 N N . GLN A 1 90 ? 7.967 3.862 -7.650 1.00 90.81 90 GLN A N 1
ATOM 701 C CA . GLN A 1 90 ? 9.193 3.193 -8.086 1.00 90.81 90 GLN A CA 1
ATOM 702 C C . GLN A 1 90 ? 10.158 4.160 -8.779 1.00 90.81 90 GLN A C 1
ATOM 704 O O . GLN A 1 90 ? 11.335 3.852 -8.936 1.00 90.81 90 GLN A O 1
ATOM 709 N N . MET A 1 91 ? 9.686 5.340 -9.195 1.00 89.12 91 MET A N 1
ATOM 710 C CA . MET A 1 91 ? 10.484 6.346 -9.898 1.00 89.12 91 MET A CA 1
ATOM 711 C C . MET A 1 91 ? 11.270 7.268 -8.958 1.00 89.12 91 MET A C 1
ATOM 713 O O . MET A 1 91 ? 12.032 8.116 -9.431 1.00 89.12 91 MET A O 1
ATOM 717 N N . ALA A 1 92 ? 11.070 7.151 -7.645 1.00 85.50 92 ALA A N 1
ATOM 718 C CA . ALA A 1 92 ? 11.783 7.921 -6.637 1.00 85.50 92 ALA A CA 1
ATOM 719 C C . ALA A 1 92 ? 13.086 7.248 -6.189 1.00 85.50 92 ALA A C 1
ATOM 721 O O . ALA A 1 92 ? 13.329 6.079 -6.457 1.00 85.50 92 ALA A O 1
ATOM 722 N N . TYR A 1 93 ? 13.900 8.026 -5.473 1.00 76.31 93 TYR A N 1
ATOM 723 C CA . TYR A 1 93 ? 15.084 7.541 -4.756 1.00 76.31 93 TYR A CA 1
ATOM 724 C C . TYR A 1 93 ? 15.033 7.849 -3.260 1.00 76.31 93 TYR A C 1
ATOM 726 O O . TYR A 1 93 ? 15.841 7.316 -2.509 1.00 76.31 93 TYR A O 1
ATOM 734 N N . ALA A 1 94 ? 14.154 8.771 -2.836 1.00 73.94 94 ALA A N 1
ATOM 735 C CA . ALA A 1 94 ? 14.025 9.173 -1.440 1.00 73.94 94 ALA A CA 1
ATOM 736 C C . ALA A 1 94 ? 12.970 8.324 -0.710 1.00 73.94 94 ALA A C 1
ATOM 738 O O . ALA A 1 94 ? 12.067 7.852 -1.369 1.00 73.94 94 ALA A O 1
ATOM 739 N N . ALA A 1 95 ? 13.056 8.101 0.605 1.00 71.44 95 ALA A N 1
ATOM 740 C CA . ALA A 1 95 ? 12.100 7.283 1.361 1.00 71.44 95 ALA A CA 1
ATOM 741 C C . ALA A 1 95 ? 11.702 8.012 2.648 1.00 71.44 95 ALA A C 1
ATOM 743 O O . ALA A 1 95 ? 12.566 8.497 3.383 1.00 71.44 95 ALA A O 1
ATOM 744 N N . PHE A 1 96 ? 10.398 8.153 2.877 1.00 72.00 96 PHE A N 1
ATOM 745 C CA . PHE A 1 96 ? 9.826 8.810 4.052 1.00 72.00 96 PHE A CA 1
ATOM 746 C C . PHE A 1 96 ? 8.382 8.336 4.284 1.00 72.00 96 PHE A C 1
ATOM 748 O O . PHE A 1 96 ? 7.765 7.753 3.403 1.00 72.00 96 PHE A O 1
ATOM 755 N N . TRP A 1 97 ? 7.831 8.536 5.478 1.00 68.44 97 TRP A N 1
ATOM 756 C CA . TRP A 1 97 ? 6.555 7.914 5.865 1.00 68.44 97 TRP A CA 1
ATOM 757 C C . TRP A 1 97 ? 5.309 8.712 5.448 1.00 68.44 97 TRP A C 1
ATOM 759 O O . TRP A 1 97 ? 4.240 8.138 5.286 1.00 68.44 97 TRP A O 1
ATOM 769 N N . ASP A 1 98 ? 5.437 10.020 5.229 1.00 70.56 98 ASP A N 1
ATOM 770 C CA . ASP A 1 98 ? 4.352 10.892 4.764 1.00 70.56 98 ASP A CA 1
ATOM 771 C C . ASP A 1 98 ? 4.868 11.769 3.633 1.00 70.56 98 ASP A C 1
ATOM 773 O O . ASP A 1 98 ? 5.892 12.419 3.793 1.00 70.56 98 ASP A O 1
ATOM 777 N N . LYS A 1 99 ? 4.152 11.840 2.506 1.00 66.88 99 LYS A N 1
ATOM 778 C CA . LYS A 1 99 ? 4.551 12.658 1.352 1.00 66.88 99 LYS A CA 1
ATOM 779 C C . LYS A 1 99 ? 4.847 14.128 1.707 1.00 66.88 99 LYS A C 1
ATOM 781 O O . LYS A 1 99 ? 5.608 14.771 0.991 1.00 66.88 99 LYS A O 1
ATOM 786 N N . ASP A 1 100 ? 4.239 14.639 2.777 1.00 69.06 100 ASP A N 1
ATOM 787 C CA . ASP A 1 100 ? 4.385 16.014 3.257 1.00 69.06 100 ASP A CA 1
ATOM 788 C C . ASP A 1 100 ? 5.423 16.144 4.391 1.00 69.06 100 ASP A C 1
ATOM 790 O O . ASP A 1 100 ? 5.695 17.248 4.873 1.00 69.06 100 ASP A O 1
ATOM 794 N N . PHE A 1 101 ? 6.043 15.036 4.810 1.00 70.50 101 PHE A N 1
ATOM 795 C CA . PHE A 1 101 ? 7.127 15.032 5.783 1.00 70.50 101 PHE A CA 1
ATOM 796 C C . PHE A 1 101 ? 8.376 15.702 5.203 1.00 70.50 101 PHE A C 1
ATOM 798 O O . PHE A 1 101 ? 9.007 15.207 4.270 1.00 70.50 101 PHE A O 1
ATOM 805 N N . ILE A 1 102 ? 8.776 16.816 5.817 1.00 68.75 102 ILE A N 1
ATOM 806 C CA . ILE A 1 102 ? 10.004 17.535 5.475 1.00 68.75 102 ILE A CA 1
ATOM 807 C C . ILE A 1 102 ? 11.059 17.235 6.551 1.00 68.75 102 ILE A C 1
ATOM 809 O O . ILE A 1 102 ? 10.956 17.766 7.664 1.00 68.75 102 ILE A O 1
ATOM 813 N N . PRO A 1 103 ? 12.090 16.417 6.261 1.00 63.06 103 PRO A N 1
ATOM 814 C CA . PRO A 1 103 ? 13.142 16.133 7.225 1.00 63.06 103 PRO A CA 1
ATOM 815 C C . PRO A 1 103 ? 14.009 17.380 7.490 1.00 63.06 103 PRO A C 1
ATOM 817 O O . PRO A 1 103 ? 14.224 18.205 6.599 1.00 63.06 103 PRO A O 1
ATOM 820 N N . PRO A 1 104 ? 14.573 17.523 8.701 1.00 66.00 104 PRO A N 1
ATOM 821 C CA . PRO A 1 104 ? 15.290 18.732 9.118 1.00 66.00 104 PRO A CA 1
ATOM 822 C C . PRO A 1 104 ? 16.683 18.939 8.479 1.00 66.00 104 PRO A C 1
ATOM 824 O O . PRO A 1 104 ? 17.300 19.977 8.726 1.00 66.00 104 PRO A O 1
ATOM 827 N N . TYR A 1 105 ? 17.205 17.998 7.674 1.00 61.84 105 TYR A N 1
ATOM 828 C CA . TYR A 1 105 ? 18.562 18.045 7.098 1.00 61.84 105 TYR A CA 1
ATOM 829 C C . TYR A 1 105 ? 18.592 17.788 5.577 1.00 61.84 105 TYR A C 1
ATOM 831 O O . TYR A 1 105 ? 17.776 17.043 5.049 1.00 61.84 105 TYR A O 1
ATOM 839 N N . ALA A 1 106 ? 19.574 18.387 4.885 1.00 57.69 106 ALA A N 1
ATOM 840 C CA . ALA A 1 106 ? 19.689 18.440 3.415 1.00 57.69 106 ALA A CA 1
ATOM 841 C C . ALA A 1 106 ? 20.582 17.351 2.768 1.00 57.69 106 ALA A C 1
ATOM 843 O O . ALA A 1 106 ? 20.884 17.434 1.579 1.00 57.69 106 ALA A O 1
ATOM 844 N N . SER A 1 107 ? 21.059 16.367 3.540 1.00 53.47 107 SER A N 1
ATOM 845 C CA . SER A 1 107 ? 21.831 15.224 3.029 1.00 53.47 107 SER A CA 1
ATOM 846 C C . SER A 1 107 ? 21.007 13.961 3.224 1.00 53.47 107 SER A C 1
ATOM 848 O O . SER A 1 107 ? 20.779 13.556 4.366 1.00 53.47 107 SER A O 1
ATOM 850 N N . TYR A 1 108 ? 20.567 13.374 2.113 1.00 56.94 108 TYR A N 1
ATOM 851 C CA . TYR A 1 108 ? 19.630 12.255 2.083 1.00 56.94 108 TYR A CA 1
ATOM 852 C C . TYR A 1 108 ? 20.379 10.929 1.920 1.00 56.94 108 TYR A C 1
ATOM 854 O O . TYR A 1 108 ? 21.092 10.749 0.935 1.00 56.94 108 TYR A O 1
ATOM 862 N N . SER A 1 109 ? 20.227 10.020 2.883 1.00 52.06 109 SER A N 1
ATOM 863 C CA . SER A 1 109 ? 20.354 8.578 2.640 1.00 52.06 109 SER A CA 1
ATOM 864 C C . SER A 1 109 ? 18.955 8.013 2.785 1.00 52.06 109 SER A C 1
ATOM 866 O O . SER A 1 109 ? 18.348 8.134 3.852 1.00 52.06 109 SER A O 1
ATOM 868 N N . SER A 1 110 ? 18.413 7.498 1.702 1.00 56.28 110 SER A N 1
ATOM 869 C CA . SER A 1 110 ? 17.005 7.177 1.596 1.00 56.28 110 SER A CA 1
ATOM 870 C C . SER A 1 110 ? 16.837 5.758 1.123 1.00 56.28 110 SER A C 1
ATOM 872 O O . SER A 1 110 ? 17.078 5.434 -0.035 1.00 56.28 110 SER A O 1
ATOM 874 N N . GLU A 1 111 ? 16.507 4.914 2.081 1.00 68.19 111 GLU A N 1
ATOM 875 C CA . GLU A 1 111 ? 16.645 3.481 1.958 1.00 68.19 111 GLU A CA 1
ATOM 876 C C . GLU A 1 111 ? 15.496 2.889 2.762 1.00 68.19 111 GLU A C 1
ATOM 878 O O . GLU A 1 111 ? 15.327 3.244 3.930 1.00 68.19 111 GLU A O 1
ATOM 883 N N . VAL A 1 112 ? 14.693 2.034 2.131 1.00 72.12 112 VAL A N 1
ATOM 884 C CA . VAL A 1 112 ? 13.855 1.091 2.867 1.00 72.12 112 VAL A CA 1
ATOM 885 C C . VAL A 1 112 ? 14.652 -0.197 2.943 1.00 72.12 112 VAL A C 1
ATOM 887 O O . VAL A 1 112 ? 14.968 -0.808 1.917 1.00 72.12 112 VAL A O 1
ATOM 890 N N . SER A 1 113 ? 15.029 -0.578 4.158 1.00 74.56 113 SER A N 1
ATOM 891 C CA . SER A 1 113 ? 15.791 -1.802 4.382 1.00 74.56 113 SER A CA 1
ATOM 892 C C . SER A 1 113 ? 15.043 -2.738 5.312 1.00 74.56 113 SER A C 1
ATOM 894 O O . SER A 1 113 ? 14.444 -2.301 6.293 1.00 74.56 113 SER A O 1
ATOM 896 N N . SER A 1 114 ? 15.074 -4.029 4.993 1.00 75.75 114 SER A N 1
ATOM 897 C CA . SER A 1 114 ? 14.708 -5.064 5.949 1.00 75.75 114 SER A CA 1
ATOM 898 C C . SER A 1 114 ? 15.915 -5.363 6.828 1.00 75.75 114 SER A C 1
ATOM 900 O O . SER A 1 114 ? 17.023 -5.602 6.333 1.00 75.75 114 SER A O 1
ATOM 902 N N . ILE A 1 115 ? 15.690 -5.323 8.137 1.00 66.06 115 ILE A N 1
ATOM 903 C CA . ILE A 1 115 ? 16.679 -5.645 9.169 1.00 66.06 115 ILE A CA 1
ATOM 904 C C . ILE A 1 115 ? 16.307 -6.907 9.960 1.00 66.06 115 ILE A C 1
ATOM 906 O O . ILE A 1 115 ? 17.114 -7.398 10.752 1.00 66.06 115 ILE A O 1
ATOM 910 N N . SER A 1 116 ? 15.098 -7.441 9.758 1.00 54.53 116 SER A N 1
ATOM 911 C CA . SER A 1 116 ? 14.654 -8.668 10.417 1.00 54.53 116 SER A CA 1
ATOM 912 C C . SER A 1 116 ? 15.252 -9.915 9.760 1.00 54.53 116 SER A C 1
ATOM 914 O O . SER A 1 116 ? 15.266 -10.035 8.539 1.00 54.53 116 SER A O 1
ATOM 916 N N . ASP A 1 117 ? 15.628 -10.910 10.575 1.00 45.91 117 ASP A N 1
ATOM 917 C CA . ASP A 1 117 ? 16.071 -12.272 10.183 1.00 45.91 117 ASP A CA 1
ATOM 918 C C . ASP A 1 117 ? 15.037 -13.078 9.350 1.00 45.91 117 ASP A C 1
ATOM 920 O O . ASP A 1 117 ? 15.212 -14.275 9.100 1.00 45.91 117 ASP A O 1
ATOM 924 N N . ILE A 1 118 ? 13.927 -12.445 8.980 1.00 45.28 118 ILE A N 1
ATOM 925 C CA . ILE A 1 118 ? 12.714 -13.038 8.420 1.00 45.28 118 ILE A CA 1
ATOM 926 C C . ILE A 1 118 ? 12.807 -13.211 6.898 1.00 45.28 118 ILE A C 1
ATOM 928 O O . ILE A 1 118 ? 12.044 -13.956 6.290 1.00 45.28 118 ILE A O 1
ATOM 932 N N . GLU A 1 119 ? 13.881 -12.702 6.304 1.00 47.31 119 GLU A N 1
ATOM 933 C CA . GLU A 1 119 ? 14.358 -13.167 5.019 1.00 47.31 119 GLU A CA 1
ATOM 934 C C . GLU A 1 119 ? 15.414 -14.279 5.172 1.00 47.31 119 GLU A C 1
ATOM 936 O O . GLU A 1 119 ? 16.369 -14.201 5.945 1.00 47.31 119 GLU A O 1
ATOM 941 N N . LYS A 1 120 ? 15.187 -15.371 4.431 1.00 44.22 120 LYS A N 1
ATOM 942 C CA . LYS A 1 120 ? 15.819 -16.697 4.519 1.00 44.22 120 LYS A CA 1
ATOM 943 C C . LYS A 1 120 ? 17.353 -16.630 4.548 1.00 44.22 120 LYS A C 1
ATOM 945 O O . LYS A 1 120 ? 18.020 -16.808 3.530 1.00 44.22 120 LYS A O 1
ATOM 950 N N . THR A 1 121 ? 17.927 -16.462 5.737 1.00 37.78 121 THR A N 1
ATOM 951 C CA . THR A 1 121 ? 19.378 -16.485 5.943 1.00 37.78 121 THR A CA 1
ATOM 952 C C . THR A 1 121 ? 19.956 -17.823 5.477 1.00 37.78 121 THR A C 1
ATOM 954 O O . THR A 1 121 ? 19.828 -18.860 6.137 1.00 37.78 121 THR A O 1
ATOM 957 N N . ALA A 1 122 ? 20.675 -17.815 4.352 1.00 36.41 122 ALA A N 1
ATOM 958 C CA . ALA A 1 122 ? 21.637 -18.863 4.049 1.00 36.41 122 ALA A CA 1
ATOM 959 C C . ALA A 1 122 ? 22.805 -18.721 5.036 1.00 36.41 122 ALA A C 1
ATOM 961 O O . ALA A 1 122 ? 23.803 -18.057 4.769 1.00 36.41 122 ALA A O 1
ATOM 962 N N . ARG A 1 123 ? 22.662 -19.323 6.223 1.00 43.78 123 ARG A N 1
ATOM 963 C CA . ARG A 1 123 ? 23.717 -19.355 7.242 1.00 43.78 123 ARG A CA 1
ATOM 964 C C . ARG A 1 123 ? 24.964 -20.028 6.672 1.00 43.78 123 ARG A C 1
ATOM 966 O O . ARG A 1 123 ? 25.000 -21.252 6.538 1.00 43.78 123 ARG A O 1
ATOM 973 N N . TYR A 1 124 ? 26.012 -19.251 6.420 1.00 31.52 124 TYR A N 1
ATOM 974 C CA . TYR A 1 124 ? 27.353 -19.775 6.180 1.00 31.52 124 TYR A CA 1
ATOM 975 C C . TYR A 1 124 ? 28.311 -19.264 7.259 1.00 31.52 124 TYR A C 1
ATOM 977 O O . TYR A 1 124 ? 28.903 -18.199 7.138 1.00 31.52 124 TYR A O 1
ATOM 985 N N . GLY A 1 125 ? 28.472 -20.044 8.333 1.00 37.81 125 GLY A N 1
ATOM 986 C CA . GLY A 1 125 ? 29.515 -19.806 9.336 1.00 37.81 125 GLY A CA 1
ATOM 987 C C . GLY A 1 125 ? 29.089 -20.092 10.773 1.00 37.81 125 GLY A C 1
ATOM 988 O O . GLY A 1 125 ? 27.988 -19.762 11.195 1.00 37.81 125 GLY A O 1
ATOM 989 N N . LYS A 1 126 ? 29.980 -20.738 11.533 1.00 40.72 126 LYS A N 1
ATOM 990 C CA . LYS A 1 126 ? 29.842 -20.987 12.973 1.00 40.72 126 LYS A CA 1
ATOM 991 C C . LYS A 1 126 ? 30.611 -19.918 13.754 1.00 40.72 126 LYS A C 1
ATOM 993 O O . LYS A 1 126 ? 31.769 -20.173 14.058 1.00 40.72 126 LYS A O 1
ATOM 998 N N . THR A 1 127 ? 29.989 -18.799 14.120 1.00 40.06 127 THR A N 1
ATOM 999 C CA . THR A 1 127 ? 30.423 -17.932 15.241 1.00 40.06 127 THR A CA 1
ATOM 1000 C C . THR A 1 127 ? 29.318 -16.935 15.612 1.00 40.06 127 THR A C 1
ATOM 1002 O O . THR A 1 127 ? 28.602 -16.463 14.740 1.00 40.06 127 THR A O 1
ATOM 1005 N N . ASN A 1 128 ? 29.188 -16.641 16.910 1.00 43.62 128 ASN A N 1
ATOM 1006 C CA . ASN A 1 128 ? 28.173 -15.785 17.552 1.00 43.62 128 ASN A CA 1
ATOM 1007 C C . ASN A 1 128 ? 28.343 -14.266 17.295 1.00 43.62 128 ASN A C 1
ATOM 1009 O O . ASN A 1 128 ? 28.123 -13.476 18.210 1.00 43.62 128 ASN A O 1
ATOM 1013 N N . ASP A 1 129 ? 28.716 -13.838 16.092 1.00 46.44 129 ASP A N 1
ATOM 1014 C CA . ASP A 1 129 ? 28.623 -12.416 15.741 1.00 46.44 129 ASP A CA 1
ATOM 1015 C C . ASP A 1 129 ? 27.242 -12.176 15.119 1.00 46.44 129 ASP A C 1
ATOM 1017 O O . ASP A 1 129 ? 26.883 -12.836 14.144 1.00 46.44 129 ASP A O 1
ATOM 1021 N N . GLN A 1 130 ? 26.437 -11.286 15.712 1.00 46.72 130 GLN A N 1
ATOM 1022 C CA . GLN A 1 130 ? 25.184 -10.826 15.106 1.00 46.72 130 GLN A CA 1
ATOM 1023 C C . GLN A 1 130 ? 25.528 -10.100 13.801 1.00 46.72 130 GLN A C 1
ATOM 1025 O O . GLN A 1 130 ? 25.907 -8.931 13.808 1.00 46.72 130 GLN A O 1
ATOM 1030 N N . ILE A 1 131 ? 25.450 -10.811 12.680 1.00 49.44 131 ILE A N 1
ATOM 1031 C CA . ILE A 1 131 ? 25.514 -10.206 11.354 1.00 49.44 131 ILE A CA 1
ATOM 1032 C C . ILE A 1 131 ? 24.124 -9.632 11.088 1.00 49.44 131 ILE A C 1
ATOM 1034 O O . ILE A 1 131 ? 23.219 -10.376 10.721 1.00 49.44 131 ILE A O 1
ATOM 1038 N N . ILE A 1 132 ? 23.953 -8.323 11.280 1.00 52.22 132 ILE A N 1
ATOM 1039 C CA . ILE A 1 132 ? 22.812 -7.606 10.703 1.00 52.22 132 ILE A CA 1
ATOM 1040 C C . ILE A 1 132 ? 23.061 -7.608 9.196 1.00 52.22 132 ILE A C 1
ATOM 1042 O O . ILE A 1 132 ? 23.949 -6.904 8.712 1.00 52.22 132 ILE A O 1
ATOM 1046 N N . THR A 1 133 ? 22.350 -8.461 8.463 1.00 54.69 133 THR A N 1
ATOM 1047 C CA . THR A 1 133 ? 22.357 -8.382 7.002 1.00 54.69 133 THR A CA 1
ATOM 1048 C C . THR A 1 133 ? 21.218 -7.457 6.616 1.00 54.69 133 THR A C 1
ATOM 1050 O O . THR A 1 133 ? 20.063 -7.801 6.826 1.00 54.69 133 THR A O 1
ATOM 1053 N N . GLN A 1 134 ? 21.556 -6.266 6.130 1.00 65.69 134 GLN A N 1
ATOM 1054 C CA . GLN A 1 134 ? 20.579 -5.313 5.614 1.00 65.69 134 GLN A CA 1
ATOM 1055 C C . GLN A 1 134 ? 20.262 -5.679 4.168 1.00 65.69 134 GLN A C 1
ATOM 1057 O O . GLN A 1 134 ? 21.182 -5.805 3.352 1.00 65.69 134 GLN A O 1
ATOM 1062 N N . TYR A 1 135 ? 18.977 -5.835 3.859 1.00 71.00 135 TYR A N 1
ATOM 1063 C CA . TYR A 1 135 ? 18.511 -6.072 2.497 1.00 71.00 135 TYR A CA 1
ATOM 1064 C C . TYR A 1 135 ? 17.662 -4.910 2.016 1.00 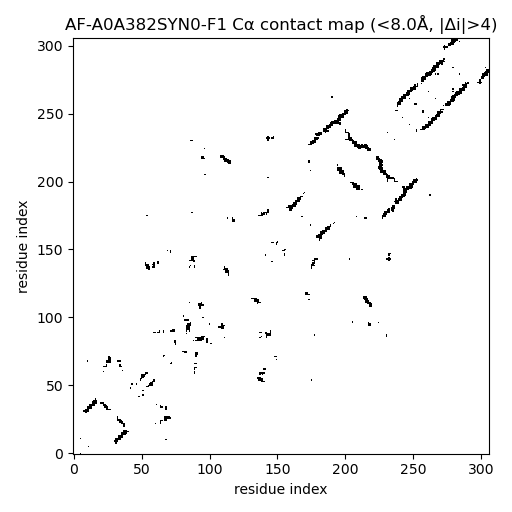71.00 135 TYR A C 1
ATOM 1066 O O . TYR A 1 135 ? 16.772 -4.429 2.715 1.00 71.00 135 TYR A O 1
ATOM 1074 N N . TRP A 1 136 ? 17.950 -4.473 0.798 1.00 76.12 136 TRP A N 1
ATOM 1075 C CA . TRP A 1 136 ? 17.185 -3.453 0.105 1.00 76.12 136 TRP A CA 1
ATOM 1076 C C . TRP A 1 136 ? 15.902 -4.065 -0.414 1.00 76.12 136 TRP A C 1
ATOM 1078 O O . TRP A 1 136 ? 15.949 -4.996 -1.219 1.00 76.12 136 TRP A O 1
ATOM 1088 N N . ILE A 1 137 ? 14.777 -3.520 0.028 1.00 81.06 137 ILE A N 1
ATOM 1089 C CA . ILE A 1 137 ? 13.463 -3.959 -0.417 1.00 81.06 137 ILE A CA 1
ATOM 1090 C C . ILE A 1 137 ? 12.842 -2.874 -1.300 1.00 81.06 137 ILE A C 1
ATOM 1092 O O . ILE A 1 137 ? 13.029 -1.675 -1.087 1.00 81.06 137 ILE A O 1
ATOM 1096 N N . LYS A 1 138 ? 12.123 -3.299 -2.331 1.00 86.31 138 LYS A N 1
ATOM 1097 C CA . LYS A 1 138 ? 11.332 -2.449 -3.224 1.00 86.31 138 LYS A CA 1
ATOM 1098 C C . LYS A 1 138 ? 9.890 -2.918 -3.183 1.00 86.31 138 LYS A C 1
ATOM 1100 O O . LYS A 1 138 ? 9.624 -4.044 -2.775 1.00 86.31 138 LYS A O 1
ATOM 1105 N N . GLN A 1 139 ? 8.950 -2.095 -3.641 1.00 89.81 139 GLN A N 1
ATOM 1106 C CA . GLN A 1 139 ? 7.585 -2.602 -3.756 1.00 89.81 139 GLN A CA 1
ATOM 1107 C C . GLN A 1 139 ? 7.540 -3.703 -4.826 1.00 89.81 139 GLN A C 1
ATOM 1109 O O . GLN A 1 139 ? 8.185 -3.571 -5.874 1.00 89.81 139 GLN A O 1
ATOM 1114 N N . PRO A 1 140 ? 6.790 -4.793 -4.604 1.00 89.94 140 PRO A N 1
ATOM 1115 C CA . PRO A 1 140 ? 6.683 -5.882 -5.567 1.00 89.94 140 PRO A CA 1
ATOM 1116 C C . PRO A 1 140 ? 5.920 -5.469 -6.833 1.00 89.94 140 PRO A C 1
ATOM 1118 O O . PRO A 1 140 ? 6.066 -6.116 -7.868 1.00 89.94 140 PRO A O 1
ATOM 1121 N N . ASN A 1 141 ? 5.144 -4.384 -6.769 1.00 92.12 141 ASN A N 1
ATOM 1122 C CA . ASN A 1 141 ? 4.319 -3.855 -7.852 1.00 92.12 141 ASN A CA 1
ATOM 1123 C C . ASN A 1 141 ? 4.490 -2.328 -7.993 1.00 92.12 141 ASN A C 1
ATOM 1125 O O . ASN A 1 141 ? 5.315 -1.708 -7.317 1.00 92.12 141 ASN A O 1
ATOM 1129 N N . TRP A 1 142 ? 3.716 -1.727 -8.901 1.00 95.12 142 TRP A N 1
ATOM 1130 C CA . TRP A 1 142 ? 3.593 -0.274 -9.035 1.00 95.12 142 TRP A CA 1
ATOM 1131 C C . TRP A 1 142 ? 3.156 0.365 -7.717 1.00 95.12 142 TRP A C 1
ATOM 1133 O O . TRP A 1 142 ? 2.205 -0.107 -7.094 1.00 95.12 142 TRP A O 1
ATOM 1143 N N . GLY A 1 143 ? 3.818 1.453 -7.327 1.00 93.75 143 GLY A N 1
ATOM 1144 C CA . GLY A 1 143 ? 3.407 2.232 -6.167 1.00 93.75 143 GLY A CA 1
ATOM 1145 C C . GLY A 1 143 ? 2.120 3.018 -6.412 1.00 93.75 143 GLY A C 1
ATOM 1146 O O . GLY A 1 143 ? 1.733 3.256 -7.559 1.00 93.75 143 GLY A O 1
ATOM 1147 N N . ARG A 1 144 ? 1.462 3.470 -5.337 1.00 93.00 144 ARG A N 1
ATOM 1148 C CA . ARG A 1 144 ? 0.251 4.316 -5.382 1.00 93.00 144 ARG A CA 1
ATOM 1149 C C . ARG A 1 144 ? 0.328 5.422 -6.446 1.00 93.00 144 ARG A C 1
ATOM 1151 O O . ARG A 1 144 ? -0.613 5.612 -7.221 1.00 93.00 144 ARG A O 1
ATOM 1158 N N . ASP A 1 145 ? 1.432 6.165 -6.477 1.00 92.25 145 ASP A N 1
ATOM 1159 C CA . ASP A 1 145 ? 1.602 7.318 -7.366 1.00 92.25 145 ASP A CA 1
ATOM 1160 C C . ASP A 1 145 ? 2.049 6.894 -8.778 1.00 92.25 145 ASP A C 1
ATOM 1162 O O . ASP A 1 145 ? 1.771 7.602 -9.752 1.00 92.25 145 ASP A O 1
ATOM 1166 N N . ASP A 1 146 ? 2.639 5.702 -8.928 1.00 95.00 146 ASP A N 1
ATOM 1167 C CA . ASP A 1 146 ? 2.844 5.081 -10.241 1.00 95.00 146 ASP A CA 1
ATOM 1168 C C . ASP A 1 146 ? 1.502 4.711 -10.878 1.00 95.00 146 ASP A C 1
ATOM 1170 O O . ASP A 1 146 ? 1.260 5.037 -12.039 1.00 95.00 146 ASP A O 1
ATOM 1174 N N . ILE A 1 147 ? 0.601 4.092 -10.107 1.00 95.94 147 ILE A N 1
ATOM 1175 C CA . ILE A 1 147 ? -0.751 3.716 -10.546 1.00 95.94 147 ILE A CA 1
ATOM 1176 C C . ILE A 1 147 ? -1.536 4.960 -10.967 1.00 95.94 147 ILE A C 1
ATOM 1178 O O . ILE A 1 147 ? -2.147 4.969 -12.038 1.00 95.94 147 ILE A O 1
ATOM 1182 N N . LEU A 1 148 ? -1.473 6.038 -10.178 1.00 93.56 148 LEU A N 1
ATOM 1183 C CA . LEU A 1 148 ? -2.080 7.323 -10.534 1.00 93.56 148 LEU A CA 1
ATOM 1184 C C . LEU A 1 148 ? -1.514 7.879 -11.846 1.00 93.56 148 LEU A C 1
ATOM 1186 O O . LEU A 1 148 ? -2.270 8.296 -12.725 1.00 93.56 148 LEU A O 1
ATOM 1190 N N . THR A 1 149 ? -0.189 7.875 -11.990 1.00 93.88 149 THR A N 1
ATOM 1191 C CA . THR A 1 149 ? 0.492 8.416 -13.173 1.00 93.88 149 THR A CA 1
ATOM 1192 C C . THR A 1 149 ? 0.164 7.607 -14.425 1.00 93.88 149 THR A C 1
ATOM 1194 O O . THR A 1 149 ? -0.189 8.174 -15.458 1.00 93.88 149 THR A O 1
ATOM 1197 N N . LEU A 1 150 ? 0.226 6.278 -14.343 1.00 95.94 150 LEU A N 1
ATOM 1198 C CA . LEU A 1 150 ? -0.140 5.384 -15.439 1.00 95.94 150 LEU A CA 1
ATOM 1199 C C . LEU A 1 150 ? -1.629 5.504 -15.779 1.00 95.94 150 LEU A C 1
ATOM 1201 O O . LEU A 1 150 ? -1.979 5.544 -16.958 1.00 95.94 150 LEU A O 1
ATOM 1205 N N . GLY A 1 151 ? -2.494 5.648 -14.773 1.00 96.00 151 GLY A N 1
ATOM 1206 C CA . GLY A 1 151 ? -3.917 5.927 -14.955 1.00 96.00 151 GLY A CA 1
ATOM 1207 C C . GLY A 1 151 ? -4.172 7.252 -15.681 1.00 96.00 151 GLY A C 1
ATOM 1208 O O . GLY A 1 151 ? -5.046 7.320 -16.541 1.00 96.00 151 GLY A O 1
ATOM 1209 N N . PHE A 1 152 ? -3.372 8.288 -15.416 1.00 95.44 152 PHE A N 1
ATOM 1210 C CA . PHE A 1 152 ? -3.423 9.546 -16.166 1.00 95.44 152 PHE A CA 1
ATOM 1211 C C . PHE A 1 152 ? -2.961 9.383 -17.624 1.00 95.44 152 PHE A C 1
ATOM 1213 O O . PHE A 1 152 ? -3.582 9.938 -18.530 1.00 95.44 152 PHE A O 1
ATOM 1220 N N . LEU A 1 153 ? -1.885 8.626 -17.864 1.00 95.81 153 LEU A N 1
ATOM 1221 C CA . LEU A 1 153 ? -1.320 8.429 -19.205 1.00 95.81 153 LEU A CA 1
ATOM 1222 C C . LEU A 1 153 ? -2.189 7.535 -20.100 1.00 95.81 153 LEU A C 1
ATOM 1224 O O . LEU A 1 153 ? -2.309 7.795 -21.298 1.00 95.81 153 LEU A O 1
ATOM 1228 N N . TYR A 1 154 ? -2.772 6.479 -19.531 1.00 96.06 154 TYR A N 1
ATOM 1229 C CA . TYR A 1 154 ? -3.373 5.377 -20.289 1.00 96.06 154 TYR A CA 1
ATOM 1230 C C . TYR A 1 154 ? -4.838 5.090 -19.942 1.00 96.06 154 TYR A C 1
ATOM 1232 O O . TYR A 1 154 ? -5.470 4.276 -20.616 1.00 96.06 154 TYR A O 1
ATOM 1240 N N . GLY A 1 155 ? -5.394 5.777 -18.945 1.00 96.44 155 GLY A N 1
ATOM 1241 C CA . GLY A 1 155 ? -6.689 5.460 -18.351 1.00 96.44 155 GLY A CA 1
ATOM 1242 C C . GLY A 1 155 ? -6.537 4.473 -17.195 1.00 96.44 155 GLY A C 1
ATOM 1243 O O . GLY A 1 155 ? -5.824 3.473 -17.301 1.00 96.44 155 GLY A O 1
ATOM 1244 N N . LEU A 1 156 ? -7.210 4.755 -16.078 1.00 94.31 156 LEU A N 1
ATOM 1245 C CA . LEU A 1 156 ? -7.221 3.848 -14.937 1.00 94.31 156 LEU A CA 1
ATOM 1246 C C . LEU A 1 156 ? -8.039 2.597 -15.270 1.00 94.31 156 LEU A C 1
ATOM 1248 O O . LEU A 1 156 ? -9.120 2.672 -15.856 1.00 94.31 156 LEU A O 1
ATOM 1252 N N . ARG A 1 157 ? -7.527 1.434 -14.876 1.00 91.62 157 ARG A N 1
ATOM 1253 C CA . ARG A 1 157 ? -8.235 0.169 -15.039 1.00 91.62 157 ARG A CA 1
ATOM 1254 C C . ARG A 1 157 ? -9.230 -0.025 -13.895 1.00 91.62 157 ARG A C 1
ATOM 1256 O O . ARG A 1 157 ? -8.873 -0.568 -12.864 1.00 91.62 157 ARG A O 1
ATOM 1263 N N . GLU A 1 158 ? -10.487 0.340 -14.114 1.00 92.56 158 GLU A N 1
ATOM 1264 C CA . GLU A 1 158 ? -11.556 0.311 -13.094 1.00 92.56 158 GLU A CA 1
ATOM 1265 C C . GLU A 1 158 ? -12.108 -1.086 -12.748 1.00 92.56 158 GLU A C 1
ATOM 1267 O O . GLU A 1 158 ? -13.051 -1.203 -11.981 1.00 92.56 158 GLU A O 1
ATOM 1272 N N . ASN A 1 159 ? -11.557 -2.157 -13.321 1.00 93.81 159 ASN A N 1
ATOM 1273 C CA . ASN A 1 159 ? -11.985 -3.539 -13.065 1.00 93.81 159 ASN A CA 1
ATOM 1274 C C . ASN A 1 159 ? -10.827 -4.443 -12.617 1.00 93.81 159 ASN A C 1
ATOM 1276 O O . ASN A 1 159 ? -10.818 -5.648 -12.888 1.00 93.81 159 ASN A O 1
ATOM 1280 N N . TYR A 1 160 ? -9.773 -3.846 -12.066 1.00 95.50 160 TYR A N 1
ATOM 1281 C CA . TYR A 1 160 ? -8.674 -4.599 -11.484 1.00 95.50 160 TYR A CA 1
ATOM 1282 C C . TYR A 1 160 ? -9.083 -5.110 -10.101 1.00 95.50 160 TYR A C 1
ATOM 1284 O O . TYR A 1 160 ? -9.607 -4.336 -9.315 1.00 95.50 160 TYR A O 1
ATOM 1292 N N . ASN A 1 161 ? -8.856 -6.399 -9.846 1.00 96.31 161 ASN A N 1
ATOM 1293 C CA . ASN A 1 161 ? -9.163 -7.072 -8.582 1.00 96.31 161 ASN A CA 1
ATOM 1294 C C . ASN A 1 161 ? -10.590 -6.872 -8.033 1.00 96.31 161 ASN A C 1
ATOM 1296 O O . ASN A 1 161 ? -10.794 -6.981 -6.845 1.00 96.31 161 ASN A O 1
ATOM 1300 N N . SER A 1 162 ? -11.580 -6.638 -8.899 1.00 96.62 162 SER A N 1
ATOM 1301 C CA . SER A 1 162 ? -12.915 -6.150 -8.519 1.00 96.62 162 SER A CA 1
ATOM 1302 C C . SER A 1 162 ? -13.857 -7.163 -7.833 1.00 96.62 162 SER A C 1
ATOM 1304 O O . SER A 1 162 ? -15.078 -7.007 -7.924 1.00 96.62 162 SER A O 1
ATOM 1306 N N . ASP A 1 163 ? -13.318 -8.245 -7.281 1.00 98.12 163 ASP A N 1
ATOM 1307 C CA . ASP A 1 163 ? -14.051 -9.260 -6.522 1.00 98.12 163 ASP A CA 1
ATOM 1308 C C . ASP A 1 163 ? -13.686 -9.105 -5.036 1.00 98.12 163 ASP A C 1
ATOM 1310 O O . ASP A 1 163 ? -12.592 -8.646 -4.730 1.00 98.12 163 ASP A O 1
ATOM 1314 N N . ASP A 1 164 ? -14.541 -9.571 -4.118 1.00 98.62 164 ASP A N 1
ATOM 1315 C CA . ASP A 1 164 ? -14.254 -9.545 -2.675 1.00 98.62 164 ASP A CA 1
ATOM 1316 C C . ASP A 1 164 ? -12.882 -10.170 -2.347 1.00 98.62 164 ASP A C 1
ATOM 1318 O O . ASP A 1 164 ? -12.667 -11.377 -2.537 1.00 98.62 164 ASP A O 1
ATOM 1322 N N . THR A 1 165 ? -11.975 -9.360 -1.804 1.00 98.62 165 THR A N 1
ATOM 1323 C CA . THR A 1 165 ? -10.592 -9.743 -1.518 1.00 98.62 165 THR A CA 1
ATOM 1324 C C . THR A 1 165 ? -10.270 -9.639 -0.029 1.00 98.62 165 THR A C 1
ATOM 1326 O O . THR A 1 165 ? -10.601 -8.670 0.649 1.00 98.62 165 THR A O 1
ATOM 1329 N N . VAL A 1 166 ? -9.574 -10.651 0.498 1.00 98.69 166 VAL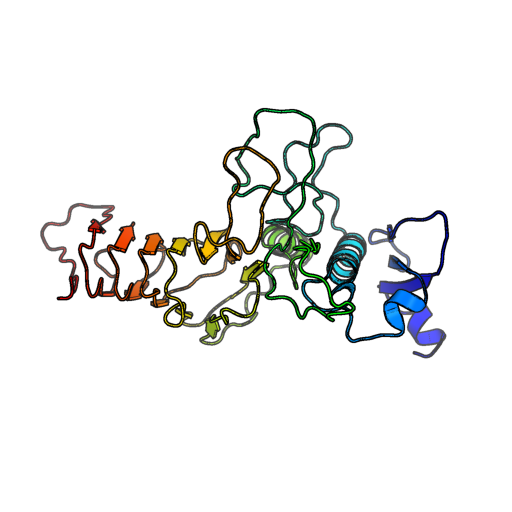 A N 1
ATOM 1330 C CA . VAL A 1 166 ? -8.991 -10.617 1.847 1.00 98.69 166 VAL A CA 1
ATOM 1331 C C . VAL A 1 166 ? -7.484 -10.452 1.723 1.00 98.69 166 VAL A C 1
ATOM 1333 O O . VAL A 1 166 ? -6.792 -11.340 1.221 1.00 98.69 166 VAL A O 1
ATOM 1336 N N . TYR A 1 167 ? -6.989 -9.319 2.203 1.00 98.44 167 TYR A N 1
ATOM 1337 C CA . TYR A 1 167 ? -5.577 -8.998 2.323 1.00 98.44 167 TYR A CA 1
ATOM 1338 C C . TYR A 1 167 ? -5.088 -9.418 3.709 1.00 98.44 167 TYR A C 1
ATOM 1340 O O . TYR A 1 167 ? -5.446 -8.812 4.718 1.00 98.44 167 TYR A O 1
ATOM 1348 N N . SER A 1 168 ? -4.284 -10.479 3.750 1.00 97.44 168 SER A N 1
ATOM 1349 C CA . SER A 1 168 ? -3.682 -11.016 4.970 1.00 97.44 168 SER A CA 1
ATOM 1350 C C . SER A 1 168 ? -2.245 -11.434 4.689 1.00 97.44 168 SER A C 1
ATOM 1352 O O . SER A 1 168 ? -1.988 -12.082 3.670 1.00 97.44 168 SER A O 1
ATOM 1354 N N . TRP A 1 169 ? -1.338 -11.153 5.615 1.00 94.62 169 TRP A N 1
ATOM 1355 C CA . TRP A 1 169 ? 0.086 -11.467 5.485 1.00 94.62 169 TRP A CA 1
ATOM 1356 C C . TRP A 1 169 ? 0.556 -12.350 6.630 1.00 94.62 169 TRP A C 1
ATOM 1358 O O . TRP A 1 169 ? -0.111 -12.470 7.657 1.00 94.62 169 TRP A O 1
ATOM 1368 N N . THR A 1 170 ? 1.706 -12.998 6.465 1.00 89.38 170 THR A N 1
ATOM 1369 C CA . THR A 1 170 ? 2.302 -13.807 7.532 1.00 89.38 170 THR A CA 1
ATOM 1370 C C . THR A 1 170 ? 3.376 -13.027 8.290 1.00 89.38 170 THR A C 1
ATOM 1372 O O . THR A 1 170 ? 4.025 -12.135 7.751 1.00 89.38 170 THR A O 1
ATOM 1375 N N . LYS A 1 171 ? 3.638 -13.394 9.554 1.00 85.81 171 LYS A N 1
ATOM 1376 C CA . LYS A 1 171 ? 4.750 -12.809 10.336 1.00 85.81 171 LYS A CA 1
ATOM 1377 C C . LYS A 1 171 ? 6.123 -13.055 9.698 1.00 85.81 171 LYS A C 1
ATOM 1379 O O . LYS A 1 171 ? 7.073 -12.346 10.028 1.00 85.81 171 LYS A O 1
ATOM 1384 N N . ASP A 1 172 ? 6.210 -14.027 8.792 1.00 81.56 172 ASP A N 1
ATOM 1385 C CA . ASP A 1 172 ? 7.432 -14.426 8.100 1.00 81.56 172 ASP A CA 1
ATOM 1386 C C . ASP A 1 172 ? 7.689 -13.621 6.806 1.00 81.56 172 ASP A C 1
ATOM 1388 O O . ASP A 1 172 ? 8.662 -13.885 6.105 1.00 81.56 172 ASP A O 1
ATOM 1392 N N . GLU A 1 173 ? 6.853 -12.633 6.476 1.00 82.44 173 GLU A N 1
ATOM 1393 C CA . GLU A 1 173 ? 6.967 -11.842 5.243 1.00 82.44 173 GLU A CA 1
ATOM 1394 C C . GLU A 1 173 ? 6.952 -10.349 5.564 1.00 82.44 173 GLU A C 1
ATOM 1396 O O . GLU A 1 173 ? 6.074 -9.885 6.288 1.00 82.44 173 GLU A O 1
ATOM 1401 N N . ASN A 1 174 ? 7.920 -9.585 5.049 1.00 86.81 174 ASN A N 1
ATOM 1402 C CA . ASN A 1 174 ? 7.859 -8.128 5.138 1.00 86.81 174 ASN A CA 1
ATOM 1403 C C . ASN A 1 174 ? 6.786 -7.590 4.189 1.00 86.81 174 ASN A C 1
ATOM 1405 O O . ASN A 1 174 ? 6.812 -7.888 2.995 1.00 86.81 174 ASN A O 1
ATOM 1409 N N . ILE A 1 175 ? 5.891 -6.751 4.705 1.00 92.00 175 ILE A N 1
ATOM 1410 C CA . ILE A 1 175 ? 4.916 -6.025 3.887 1.00 92.00 175 ILE A CA 1
ATOM 1411 C C . ILE A 1 175 ? 5.559 -4.707 3.455 1.00 92.00 175 ILE A C 1
ATOM 1413 O O . ILE A 1 175 ? 5.894 -3.866 4.286 1.00 92.00 175 ILE A O 1
ATOM 1417 N N . PHE A 1 176 ? 5.774 -4.545 2.153 1.00 91.94 176 PHE A N 1
ATOM 1418 C CA . PHE A 1 176 ? 6.110 -3.261 1.544 1.00 91.94 176 PHE A CA 1
ATOM 1419 C C . PHE A 1 176 ? 5.442 -3.170 0.180 1.00 91.94 176 PHE A C 1
ATOM 1421 O O . PHE A 1 176 ? 6.050 -3.478 -0.843 1.00 91.94 176 PHE A O 1
ATOM 1428 N N . GLU A 1 177 ? 4.171 -2.781 0.149 1.00 93.25 177 GLU A N 1
ATOM 1429 C CA . GLU A 1 177 ? 3.416 -2.766 -1.103 1.00 93.25 177 GLU A CA 1
ATOM 1430 C C . GLU A 1 177 ? 2.313 -1.713 -1.165 1.00 93.25 177 GLU A C 1
ATOM 1432 O O . GLU A 1 177 ? 1.883 -1.154 -0.157 1.00 93.25 177 GLU A O 1
ATOM 1437 N N . SER A 1 178 ? 1.846 -1.450 -2.386 1.00 95.25 178 SER A N 1
ATOM 1438 C CA . SER A 1 178 ? 0.631 -0.678 -2.622 1.00 95.25 178 SER A CA 1
ATOM 1439 C C . SER A 1 178 ? -0.527 -1.618 -2.949 1.00 95.25 178 SER A C 1
ATOM 1441 O O . SER A 1 178 ? -0.427 -2.429 -3.870 1.00 95.25 178 SER A O 1
ATOM 1443 N N . ILE A 1 179 ? -1.641 -1.477 -2.236 1.00 97.56 179 ILE A N 1
ATOM 1444 C CA . ILE A 1 179 ? -2.875 -2.215 -2.498 1.00 97.56 179 ILE A CA 1
ATOM 1445 C C . ILE A 1 179 ? -3.679 -1.455 -3.550 1.00 97.56 179 ILE A C 1
ATOM 1447 O O . ILE A 1 179 ? -4.054 -0.288 -3.371 1.00 97.56 179 ILE A O 1
ATOM 1451 N N . HIS A 1 180 ? -3.942 -2.118 -4.670 1.00 97.19 180 HIS A N 1
ATOM 1452 C CA . HIS A 1 180 ? -4.787 -1.602 -5.736 1.00 97.19 180 HIS A CA 1
ATOM 1453 C C . HIS A 1 180 ? -5.988 -2.516 -5.906 1.00 97.19 180 HIS A C 1
ATOM 1455 O O . HIS A 1 180 ? -5.848 -3.613 -6.439 1.00 97.19 180 HIS A O 1
ATOM 1461 N N . ASP A 1 181 ? -7.143 -2.033 -5.474 1.00 97.75 181 ASP A N 1
ATOM 1462 C CA . ASP A 1 181 ? -8.421 -2.712 -5.619 1.00 97.75 181 ASP A CA 1
ATOM 1463 C C . ASP A 1 181 ? -9.425 -1.752 -6.249 1.00 97.75 181 ASP A C 1
ATOM 1465 O O . ASP A 1 181 ? -9.359 -0.548 -5.998 1.00 97.75 181 ASP A O 1
ATOM 1469 N N . MET A 1 182 ? -10.305 -2.250 -7.112 1.00 97.06 182 MET A N 1
ATOM 1470 C CA . MET A 1 182 ? -11.295 -1.434 -7.818 1.00 97.06 182 MET A CA 1
ATOM 1471 C C . MET A 1 182 ? -12.729 -1.930 -7.624 1.00 97.06 182 MET A C 1
ATOM 1473 O O . MET A 1 182 ? -13.633 -1.434 -8.304 1.00 97.06 182 MET A O 1
ATOM 1477 N N . GLY A 1 183 ? -12.968 -2.873 -6.713 1.00 96.88 183 GLY A N 1
ATOM 1478 C CA . GLY A 1 183 ? -14.318 -3.194 -6.268 1.00 96.88 183 GLY A CA 1
ATOM 1479 C C . GLY A 1 183 ? -14.417 -4.525 -5.540 1.00 96.88 183 GLY A C 1
ATOM 1480 O O . GLY A 1 183 ? -13.494 -5.314 -5.547 1.00 96.88 183 GLY A O 1
ATOM 1481 N N . GLY A 1 184 ? -15.600 -4.799 -5.004 1.00 97.94 184 GLY A N 1
ATOM 1482 C CA . GLY A 1 184 ? -15.797 -5.913 -4.084 1.00 97.94 184 GLY A CA 1
ATOM 1483 C C . GLY A 1 184 ? -16.187 -5.376 -2.716 1.00 97.94 184 GLY A C 1
ATOM 1484 O O . GLY A 1 184 ? -16.549 -4.207 -2.575 1.00 97.94 184 GLY A O 1
ATOM 1485 N N . THR A 1 185 ? -16.224 -6.259 -1.728 1.00 98.38 185 THR A N 1
ATOM 1486 C CA . THR A 1 185 ? -16.218 -5.914 -0.306 1.00 98.38 185 THR A CA 1
ATOM 1487 C C . THR A 1 185 ? -14.952 -6.485 0.309 1.00 98.38 185 THR A C 1
ATOM 1489 O O . THR A 1 185 ? -14.890 -7.676 0.633 1.00 98.38 185 THR A O 1
ATOM 1492 N N . ASP A 1 186 ? -13.955 -5.629 0.468 1.00 98.81 186 ASP A N 1
ATOM 1493 C CA . ASP A 1 186 ? -12.581 -6.031 0.730 1.00 98.81 186 ASP A CA 1
ATOM 1494 C C . ASP A 1 186 ? -12.238 -5.950 2.214 1.00 98.81 186 ASP A C 1
ATOM 1496 O O . ASP A 1 186 ? -12.843 -5.203 2.986 1.00 98.81 186 ASP A O 1
ATOM 1500 N N . THR A 1 187 ? -11.279 -6.769 2.641 1.00 98.88 187 THR A N 1
ATOM 1501 C CA . THR A 1 187 ? -10.894 -6.918 4.049 1.00 98.88 187 THR A CA 1
ATOM 1502 C C . THR A 1 187 ? -9.389 -6.803 4.220 1.00 98.88 187 THR A C 1
ATOM 1504 O O . THR A 1 187 ? -8.651 -7.565 3.601 1.00 98.88 187 THR A O 1
ATOM 1507 N N . ILE A 1 188 ? -8.934 -5.920 5.110 1.00 98.81 188 ILE A N 1
ATOM 1508 C CA . ILE A 1 188 ? -7.619 -6.058 5.749 1.00 98.81 188 ILE A CA 1
ATOM 1509 C C . ILE A 1 188 ? -7.790 -6.990 6.957 1.00 98.81 188 ILE A C 1
ATOM 1511 O O . ILE A 1 188 ? -8.526 -6.658 7.886 1.00 98.81 188 ILE A O 1
ATOM 1515 N N . ASP A 1 189 ? -7.128 -8.148 6.948 1.00 98.75 189 ASP A N 1
ATOM 1516 C CA . ASP A 1 189 ? -7.145 -9.126 8.044 1.00 98.75 189 ASP A CA 1
ATOM 1517 C C . ASP A 1 189 ? -5.744 -9.285 8.649 1.00 98.75 189 ASP A C 1
ATOM 1519 O O . ASP A 1 189 ? -4.844 -9.891 8.060 1.00 98.75 189 ASP A O 1
ATOM 1523 N N . LEU A 1 190 ? -5.578 -8.724 9.847 1.00 98.44 190 LEU A N 1
ATOM 1524 C CA . LEU A 1 190 ? -4.372 -8.771 10.670 1.00 98.44 190 LEU A CA 1
ATOM 1525 C C . LEU A 1 190 ? -4.574 -9.604 11.949 1.00 98.44 190 LEU A C 1
ATOM 1527 O O . LEU A 1 190 ? -3.747 -9.548 12.862 1.00 98.44 190 LEU A O 1
ATOM 1531 N N . SER A 1 191 ? -5.628 -10.423 12.014 1.00 98.06 191 SER A N 1
ATOM 1532 C CA . SER A 1 191 ? -5.992 -11.216 13.204 1.00 98.06 191 SER A CA 1
ATOM 1533 C C . SER A 1 191 ? -4.955 -12.252 13.632 1.00 98.06 191 SER A C 1
ATOM 1535 O O . SER A 1 191 ? -4.979 -12.760 14.755 1.00 98.06 191 SER A O 1
ATOM 1537 N N . ASN A 1 192 ? -4.017 -12.585 12.749 1.00 97.19 192 ASN A N 1
ATOM 1538 C CA . ASN A 1 192 ? -2.901 -13.474 13.039 1.00 97.19 192 ASN A CA 1
ATOM 1539 C C . ASN A 1 192 ? -1.723 -12.773 13.743 1.00 97.19 192 ASN A C 1
ATOM 1541 O O . ASN A 1 192 ? -0.778 -13.455 14.164 1.00 97.19 192 ASN A O 1
ATOM 1545 N N . TYR A 1 193 ? -1.751 -11.446 13.874 1.00 97.50 193 TYR A N 1
ATOM 1546 C CA . TYR A 1 193 ? -0.723 -10.661 14.548 1.00 97.50 193 TYR A CA 1
ATOM 1547 C C . TYR A 1 193 ? -1.049 -10.396 16.022 1.00 97.50 193 TYR A C 1
ATOM 1549 O O . TYR A 1 193 ? -2.194 -10.417 16.455 1.00 97.50 193 TYR A O 1
ATOM 1557 N N . ASP A 1 194 ? 0.003 -10.151 16.798 1.00 97.12 194 ASP A N 1
ATOM 1558 C CA . ASP A 1 194 ? -0.032 -9.758 18.214 1.00 97.12 194 ASP A CA 1
ATOM 1559 C C . ASP A 1 194 ? 0.780 -8.470 18.440 1.00 97.12 194 ASP A C 1
ATOM 1561 O O . ASP A 1 194 ? 1.374 -8.260 19.498 1.00 97.12 194 ASP A O 1
ATOM 1565 N N . TRP A 1 195 ? 0.872 -7.642 17.398 1.00 97.00 195 TRP A N 1
ATOM 1566 C CA . TRP A 1 195 ? 1.646 -6.405 17.377 1.00 97.00 195 TRP A CA 1
ATOM 1567 C C . TRP A 1 195 ? 0.717 -5.210 17.329 1.00 97.00 195 TRP A C 1
ATOM 1569 O O . TRP A 1 195 ? -0.375 -5.310 16.801 1.00 97.00 195 TRP A O 1
ATOM 1579 N N . ASN A 1 196 ? 1.188 -4.065 17.800 1.00 97.94 196 ASN A N 1
ATOM 1580 C CA . ASN A 1 196 ? 0.426 -2.832 17.665 1.00 97.94 196 ASN A CA 1
ATOM 1581 C C . ASN A 1 196 ? 0.363 -2.405 16.194 1.00 97.94 196 ASN A C 1
ATOM 1583 O O . ASN A 1 196 ? 1.368 -2.513 15.483 1.00 97.94 196 ASN A O 1
ATOM 1587 N N . MET A 1 197 ? -0.774 -1.870 15.767 1.00 97.69 197 MET A N 1
ATOM 1588 C CA . MET A 1 197 ? -1.005 -1.439 14.387 1.00 97.69 197 MET A CA 1
ATOM 1589 C C . MET A 1 197 ? -1.336 0.052 14.325 1.00 97.69 197 MET A C 1
ATOM 1591 O O . MET A 1 197 ? -1.915 0.606 15.258 1.00 97.69 197 MET A O 1
ATOM 1595 N N . VAL A 1 198 ? -0.988 0.706 13.217 1.00 97.88 198 VAL A N 1
ATOM 1596 C CA . VAL A 1 198 ? -1.519 2.029 12.855 1.00 97.88 198 VAL A CA 1
ATOM 1597 C C . VAL A 1 198 ? -2.061 1.923 11.440 1.00 97.88 198 VAL A C 1
ATOM 1599 O O . VAL A 1 198 ? -1.294 1.883 10.482 1.00 97.88 198 VAL A O 1
ATOM 1602 N N . ILE A 1 199 ? -3.380 1.848 11.312 1.00 98.56 199 ILE A N 1
ATOM 1603 C CA . ILE A 1 199 ? -4.077 1.545 10.064 1.00 98.56 199 ILE A CA 1
ATOM 1604 C C . ILE A 1 199 ? -4.937 2.733 9.651 1.00 98.56 199 ILE A C 1
ATOM 1606 O O . ILE A 1 199 ? -5.639 3.331 10.462 1.00 98.56 199 ILE A O 1
ATOM 1610 N N . ASP A 1 200 ? -4.915 3.058 8.367 1.00 98.38 200 ASP A N 1
ATOM 1611 C CA . ASP A 1 200 ? -5.783 4.066 7.773 1.00 98.38 200 ASP A CA 1
ATOM 1612 C C . ASP A 1 200 ? -6.416 3.493 6.501 1.00 98.38 200 ASP A C 1
ATOM 1614 O O . ASP A 1 200 ? -5.730 3.174 5.526 1.00 98.38 200 ASP A O 1
ATOM 1618 N N . LEU A 1 201 ? -7.740 3.325 6.544 1.00 98.62 201 LEU A N 1
ATOM 1619 C CA . LEU A 1 201 ? -8.540 2.749 5.462 1.00 98.62 201 LEU A CA 1
ATOM 1620 C C . LEU A 1 201 ? -8.924 3.785 4.393 1.00 98.62 201 LEU A C 1
ATOM 1622 O O . LEU A 1 201 ? -9.623 3.453 3.433 1.00 98.62 201 LEU A O 1
ATOM 1626 N N . ASN A 1 202 ? -8.503 5.047 4.534 1.00 97.94 202 ASN A N 1
ATOM 1627 C CA . ASN A 1 202 ? -8.788 6.068 3.535 1.00 97.94 202 ASN A CA 1
ATOM 1628 C C . ASN A 1 202 ? -7.978 5.829 2.244 1.00 97.94 202 ASN A C 1
ATOM 1630 O O . ASN A 1 202 ? -6.789 5.495 2.297 1.00 97.94 202 ASN A O 1
ATOM 1634 N N . PRO A 1 203 ? -8.571 6.059 1.057 1.00 96.69 203 PRO A N 1
ATOM 1635 C CA . PRO A 1 203 ? -7.849 5.940 -0.202 1.00 96.69 203 PRO A CA 1
ATOM 1636 C C . PRO A 1 203 ? -6.594 6.819 -0.217 1.00 96.69 203 PRO A C 1
ATOM 1638 O O .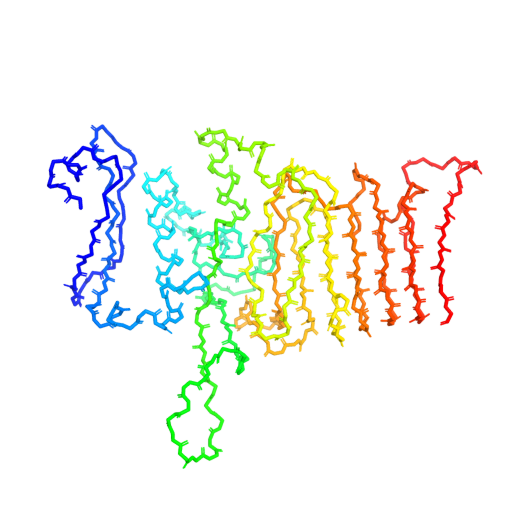 PRO A 1 203 ? -6.636 8.011 0.094 1.00 96.69 203 PRO A O 1
ATOM 1641 N N . GLY A 1 204 ? -5.464 6.234 -0.610 1.00 93.69 204 GLY A N 1
ATOM 1642 C CA . GLY A 1 204 ? -4.174 6.918 -0.607 1.00 93.69 204 GLY A CA 1
ATOM 1643 C C . GLY A 1 204 ? -3.408 6.869 0.714 1.00 93.69 204 GLY A C 1
ATOM 1644 O O . GLY A 1 204 ? -2.261 7.318 0.737 1.00 93.69 204 GLY A O 1
ATOM 1645 N N . ALA A 1 205 ? -3.989 6.360 1.798 1.00 94.56 205 ALA A N 1
ATOM 1646 C CA . ALA A 1 205 ? -3.354 6.391 3.105 1.00 94.56 205 ALA A CA 1
ATOM 1647 C C . ALA A 1 205 ? -2.215 5.371 3.262 1.00 94.56 205 ALA A C 1
ATOM 1649 O O . ALA A 1 205 ? -2.089 4.410 2.497 1.00 94.56 205 ALA A O 1
ATOM 1650 N N . VAL A 1 206 ? -1.364 5.621 4.260 1.00 93.50 206 VAL A N 1
ATOM 1651 C CA . VAL A 1 206 ? -0.229 4.775 4.647 1.00 93.50 206 VAL A CA 1
ATOM 1652 C C . VAL A 1 206 ? -0.573 4.086 5.954 1.00 93.50 206 VAL A C 1
ATOM 1654 O O . VAL A 1 206 ? -0.914 4.762 6.921 1.00 93.50 206 VAL A O 1
ATOM 1657 N N . SER A 1 207 ? -0.427 2.767 5.984 1.00 95.75 207 SER A N 1
ATOM 1658 C CA . SER A 1 207 ? -0.679 1.946 7.164 1.00 95.75 207 SER A CA 1
ATOM 1659 C C . SER A 1 207 ? 0.592 1.221 7.598 1.00 95.75 207 SER A C 1
ATOM 1661 O O . SER A 1 207 ? 1.305 0.653 6.772 1.00 95.75 207 SER A O 1
ATOM 1663 N N . GLU A 1 208 ? 0.870 1.246 8.897 1.00 94.81 208 GLU A N 1
ATOM 1664 C CA . GLU A 1 208 ? 1.981 0.563 9.553 1.00 94.81 208 GLU A CA 1
ATOM 1665 C C . GLU A 1 208 ? 1.479 -0.702 10.256 1.00 94.81 208 GLU A C 1
ATOM 1667 O O . GLU A 1 208 ? 0.631 -0.650 11.150 1.00 94.81 208 GLU A O 1
ATOM 1672 N N . VAL A 1 209 ? 2.046 -1.840 9.865 1.00 96.06 209 VAL A N 1
ATOM 1673 C CA . VAL A 1 209 ? 1.787 -3.151 10.456 1.00 96.06 209 VAL A CA 1
ATOM 1674 C C . VAL A 1 209 ? 2.949 -3.501 11.379 1.00 96.06 209 VAL A C 1
ATOM 1676 O O . VAL A 1 209 ? 4.078 -3.714 10.938 1.00 96.06 209 VAL A O 1
ATOM 1679 N N . GLY A 1 210 ? 2.679 -3.579 12.678 1.00 94.56 210 GLY A N 1
ATOM 1680 C CA . GLY A 1 210 ? 3.689 -3.861 13.687 1.00 94.56 210 GLY A CA 1
ATOM 1681 C C . GLY A 1 210 ? 4.530 -2.641 14.044 1.00 94.56 210 GLY A C 1
ATOM 1682 O O . GLY A 1 210 ? 5.731 -2.620 13.798 1.00 94.56 210 GLY A O 1
ATOM 1683 N N . VAL A 1 211 ? 3.909 -1.657 14.690 1.00 92.56 211 VAL A N 1
ATOM 1684 C CA . VAL A 1 211 ? 4.573 -0.449 15.191 1.00 92.56 211 VAL A CA 1
ATOM 1685 C C . VAL A 1 211 ? 5.687 -0.814 16.168 1.00 92.56 211 VAL A C 1
ATOM 1687 O O . VAL A 1 211 ? 5.464 -1.486 17.181 1.00 92.56 211 VAL A O 1
ATOM 1690 N N . GLY A 1 212 ? 6.892 -0.328 15.886 1.00 87.94 212 GLY A N 1
ATOM 1691 C CA . GLY A 1 212 ? 8.082 -0.597 16.690 1.00 87.94 212 GLY A CA 1
ATOM 1692 C C . GLY A 1 212 ? 8.664 -2.001 16.499 1.00 87.94 212 GLY A C 1
ATOM 1693 O O . GLY A 1 212 ? 9.544 -2.398 17.266 1.00 87.94 212 GLY A O 1
ATOM 1694 N N . GLN A 1 213 ? 8.165 -2.786 15.538 1.00 87.12 213 GLN A N 1
ATOM 1695 C CA . GLN A 1 213 ? 8.762 -4.072 15.199 1.00 87.12 213 GLN A CA 1
ATOM 1696 C C . GLN A 1 213 ? 10.003 -3.831 14.341 1.00 87.12 213 GLN A C 1
ATOM 1698 O O . GLN A 1 213 ? 9.934 -3.218 13.284 1.00 87.12 213 GLN A O 1
ATOM 1703 N N . GLU A 1 214 ? 11.147 -4.361 14.768 1.00 85.19 214 GLU A N 1
ATOM 1704 C CA . GLU A 1 214 ? 12.435 -4.257 14.066 1.00 85.19 214 GLU A CA 1
ATOM 1705 C C . GLU A 1 214 ? 12.442 -5.088 12.764 1.00 85.19 214 GLU A C 1
ATOM 1707 O O . GLU A 1 214 ? 13.109 -6.120 12.664 1.00 85.19 214 GLU A O 1
ATOM 1712 N N . ARG A 1 215 ? 11.632 -4.662 11.787 1.00 84.69 215 ARG A N 1
ATOM 1713 C CA . ARG A 1 215 ? 11.328 -5.341 10.524 1.00 84.69 215 ARG A CA 1
ATOM 1714 C C . ARG A 1 215 ? 11.837 -4.547 9.336 1.00 84.69 215 ARG A C 1
ATOM 1716 O O . ARG A 1 215 ? 12.943 -4.825 8.875 1.00 84.69 215 ARG A O 1
ATOM 1723 N N . LEU A 1 216 ? 11.067 -3.560 8.877 1.00 85.50 216 LEU A N 1
ATOM 1724 C CA . LEU A 1 216 ? 11.532 -2.579 7.904 1.00 85.50 216 LEU A CA 1
ATOM 1725 C C . LEU A 1 216 ? 11.887 -1.279 8.603 1.00 85.50 216 LEU A C 1
ATOM 1727 O O . LEU A 1 216 ? 11.187 -0.833 9.506 1.00 85.50 216 LEU A O 1
ATOM 1731 N N . HIS A 1 217 ? 12.965 -0.671 8.139 1.00 81.31 217 HIS A N 1
ATOM 1732 C CA . HIS A 1 217 ? 13.479 0.621 8.568 1.00 81.31 217 HIS A CA 1
ATOM 1733 C C . HIS A 1 217 ? 13.232 1.618 7.441 1.00 81.31 217 HIS A C 1
ATOM 1735 O O . HIS A 1 217 ? 13.748 1.444 6.335 1.00 81.31 217 HIS A O 1
ATOM 1741 N N . TRP A 1 218 ? 12.356 2.602 7.678 1.00 77.38 218 TRP A N 1
ATOM 1742 C CA . TRP A 1 218 ? 11.818 3.460 6.604 1.00 77.38 218 TRP A CA 1
ATOM 1743 C C . TRP A 1 218 ? 12.621 4.750 6.385 1.00 77.38 218 TRP A C 1
ATOM 1745 O O . TRP A 1 218 ? 12.180 5.618 5.627 1.00 77.38 218 TRP A O 1
ATOM 1755 N N . ASN A 1 219 ? 13.741 4.924 7.097 1.00 68.00 219 ASN A N 1
ATOM 1756 C CA . ASN A 1 219 ? 14.828 5.882 6.857 1.00 68.00 219 ASN A CA 1
ATOM 1757 C C . ASN A 1 219 ? 15.794 5.899 8.057 1.00 68.00 219 ASN A C 1
ATOM 1759 O O . ASN A 1 219 ? 15.365 5.762 9.190 1.00 68.00 219 ASN A O 1
ATOM 1763 N N . ASN A 1 220 ? 17.064 6.256 7.842 1.00 61.75 220 ASN A N 1
ATOM 1764 C CA . ASN A 1 220 ? 18.079 6.330 8.908 1.00 61.75 220 ASN A CA 1
ATOM 1765 C C . ASN A 1 220 ? 18.022 7.616 9.790 1.00 61.75 220 ASN A C 1
ATOM 1767 O O . ASN A 1 220 ? 19.076 8.149 10.159 1.00 61.75 220 ASN A O 1
ATOM 1771 N N . TYR A 1 221 ? 16.847 8.183 10.109 1.00 62.53 221 TYR A N 1
ATOM 1772 C CA . TYR A 1 221 ? 16.734 9.444 10.879 1.00 62.53 221 TYR A CA 1
ATOM 1773 C C . TYR A 1 221 ? 16.069 9.296 12.258 1.00 62.53 221 TYR A C 1
ATOM 1775 O O . TYR A 1 221 ? 15.402 8.322 12.578 1.00 62.53 221 TYR A O 1
ATOM 1783 N N . ALA A 1 222 ? 16.230 10.318 13.110 1.00 54.69 222 ALA A N 1
ATOM 1784 C CA . ALA A 1 222 ? 15.532 10.387 14.394 1.00 54.69 222 ALA A CA 1
ATOM 1785 C C . ALA A 1 222 ? 14.006 10.417 14.182 1.00 54.69 222 ALA A C 1
ATOM 1787 O O . ALA A 1 222 ? 13.498 11.331 13.532 1.00 54.69 222 ALA A O 1
ATOM 1788 N N . GLY A 1 223 ? 13.293 9.447 14.764 1.00 63.84 223 GLY A N 1
ATOM 1789 C CA . GLY A 1 223 ? 11.864 9.223 14.505 1.00 63.84 223 GLY A CA 1
ATOM 1790 C C . GLY A 1 223 ? 11.585 8.173 13.424 1.00 63.84 223 GLY A C 1
ATOM 1791 O O . GLY A 1 223 ? 10.472 8.133 12.909 1.00 63.84 223 GLY A O 1
ATOM 1792 N N . GLU A 1 224 ? 12.589 7.362 13.079 1.00 72.25 224 GLU A N 1
ATOM 1793 C CA . GLU A 1 224 ? 12.464 6.167 12.247 1.00 72.25 224 GLU A CA 1
ATOM 1794 C C . GLU A 1 224 ? 11.270 5.302 12.668 1.00 72.25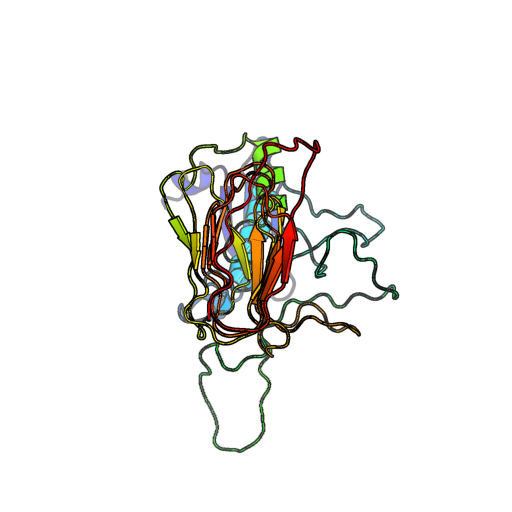 224 GLU A C 1
ATOM 1796 O O . GLU A 1 224 ? 11.054 5.040 13.855 1.00 72.25 224 GLU A O 1
ATOM 1801 N N . LYS A 1 225 ? 10.491 4.881 11.668 1.00 79.69 225 LYS A N 1
ATOM 1802 C CA . LYS A 1 225 ? 9.459 3.862 11.832 1.00 79.69 225 LYS A CA 1
ATOM 1803 C C . LYS A 1 225 ? 10.091 2.500 11.614 1.00 79.69 225 LYS A C 1
ATOM 1805 O O . LYS A 1 225 ? 10.817 2.307 10.634 1.00 79.69 225 LYS A O 1
ATOM 1810 N N . THR A 1 226 ? 9.800 1.598 12.541 1.00 80.69 226 THR A N 1
ATOM 1811 C CA . THR A 1 226 ? 10.224 0.208 12.497 1.00 80.69 226 THR A CA 1
ATOM 1812 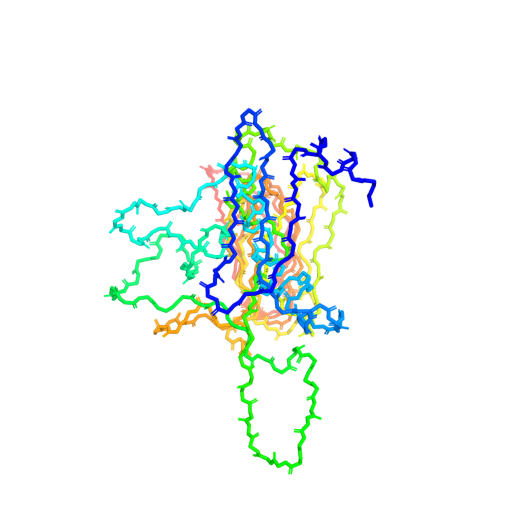C C . THR A 1 226 ? 8.959 -0.639 12.487 1.00 80.69 226 THR A C 1
ATOM 1814 O O . THR A 1 226 ? 8.227 -0.693 13.470 1.00 80.69 226 THR A O 1
ATOM 1817 N N . GLY A 1 227 ? 8.633 -1.201 11.329 1.00 88.31 227 GLY A N 1
ATOM 1818 C CA . GLY A 1 227 ? 7.376 -1.909 11.090 1.00 88.31 227 GLY A CA 1
ATOM 1819 C C . GLY A 1 227 ? 7.214 -2.216 9.611 1.00 88.31 227 GLY A C 1
ATOM 1820 O O . GLY A 1 227 ? 7.975 -1.711 8.794 1.00 88.31 227 GLY A O 1
ATOM 1821 N N . ASP A 1 228 ? 6.261 -3.055 9.245 1.00 92.38 228 ASP A N 1
ATOM 1822 C CA . ASP A 1 228 ? 5.926 -3.277 7.840 1.00 92.38 228 ASP A CA 1
ATOM 1823 C C . ASP A 1 228 ? 4.920 -2.215 7.351 1.00 92.38 228 ASP A C 1
ATOM 1825 O O . ASP A 1 228 ? 4.256 -1.564 8.158 1.00 92.38 228 ASP A O 1
ATOM 1829 N N . VAL A 1 229 ? 4.802 -2.009 6.038 1.00 92.69 229 VAL A N 1
ATOM 1830 C CA . VAL A 1 229 ? 3.974 -0.948 5.450 1.00 92.69 229 VAL A CA 1
ATOM 1831 C C . VAL A 1 229 ? 3.145 -1.419 4.267 1.00 92.69 229 VAL A C 1
ATOM 1833 O O . VAL A 1 229 ? 3.646 -2.072 3.349 1.00 92.69 229 VAL A O 1
ATOM 1836 N N . PHE A 1 230 ? 1.890 -0.986 4.230 1.00 95.81 230 PHE A N 1
ATOM 1837 C CA . PHE A 1 230 ? 1.112 -0.983 2.998 1.00 95.81 230 PHE A CA 1
ATOM 1838 C C . PHE A 1 230 ? 0.505 0.393 2.733 1.00 95.81 230 PHE A C 1
ATOM 1840 O O . PHE A 1 230 ? 0.263 1.186 3.646 1.00 95.81 230 PHE A O 1
ATOM 1847 N N . VAL A 1 231 ? 0.275 0.687 1.456 1.00 95.44 231 VAL A N 1
ATOM 1848 C CA . VAL A 1 231 ? -0.305 1.954 1.001 1.00 95.44 231 VAL A CA 1
ATOM 1849 C C . VAL A 1 231 ? -1.535 1.668 0.155 1.00 95.44 231 VAL A C 1
ATOM 1851 O O . VAL A 1 231 ? -1.463 0.902 -0.803 1.00 95.44 231 VAL A O 1
ATOM 1854 N N . LEU A 1 232 ? -2.669 2.294 0.454 1.00 97.56 232 LEU A N 1
ATOM 1855 C CA . LEU A 1 232 ? -3.843 2.170 -0.410 1.00 97.56 232 LEU A CA 1
ATOM 1856 C C . LEU A 1 232 ? -3.674 3.043 -1.658 1.00 97.56 232 LEU A C 1
ATOM 1858 O O . LEU A 1 232 ? -3.221 4.186 -1.582 1.00 97.56 232 LEU A O 1
ATOM 1862 N N . SER A 1 233 ? -4.061 2.533 -2.828 1.00 96.00 233 SER A N 1
ATOM 1863 C CA . SER A 1 233 ? -4.124 3.365 -4.034 1.00 96.00 233 SER A CA 1
ATOM 1864 C C . SER A 1 233 ? -5.221 4.430 -3.906 1.00 96.00 233 SER A C 1
ATOM 1866 O O . SER A 1 233 ? -6.187 4.250 -3.172 1.00 96.00 233 SER A O 1
ATOM 1868 N N . TRP A 1 234 ? -5.117 5.540 -4.646 1.00 95.06 234 TRP A N 1
ATOM 1869 C CA . TRP A 1 234 ? -6.035 6.688 -4.512 1.00 95.06 234 TRP A CA 1
ATOM 1870 C C . TRP A 1 234 ? -7.522 6.392 -4.766 1.00 95.06 234 TRP A C 1
ATOM 1872 O O . TRP A 1 234 ? -8.364 7.183 -4.356 1.00 95.06 234 TRP A O 1
ATOM 1882 N N . ASN A 1 235 ? -7.836 5.282 -5.436 1.00 95.44 235 ASN A N 1
ATOM 1883 C CA . ASN A 1 235 ? -9.207 4.838 -5.701 1.00 95.44 235 ASN A CA 1
ATOM 1884 C C . ASN A 1 235 ? -9.521 3.464 -5.087 1.00 95.44 235 ASN A C 1
ATOM 1886 O O . ASN A 1 235 ? -10.600 2.938 -5.340 1.00 95.44 235 ASN A O 1
ATOM 1890 N N . THR A 1 236 ? -8.594 2.896 -4.309 1.00 97.75 236 THR A N 1
ATOM 1891 C CA . THR A 1 236 ? -8.840 1.664 -3.556 1.00 97.75 236 THR A CA 1
ATOM 1892 C C . THR A 1 236 ? -9.754 1.977 -2.387 1.00 97.75 236 THR A C 1
ATOM 1894 O O . THR A 1 236 ? -9.503 2.928 -1.646 1.00 97.75 236 THR A O 1
ATOM 1897 N N . VAL A 1 237 ? -10.782 1.158 -2.209 1.00 98.12 237 VAL A N 1
ATOM 1898 C CA . VAL A 1 237 ? -11.692 1.209 -1.069 1.00 98.12 237 VAL A CA 1
ATOM 1899 C C . VAL A 1 237 ? -11.578 -0.124 -0.343 1.00 98.12 237 VAL A C 1
ATOM 1901 O O . VAL A 1 237 ? -11.550 -1.156 -0.995 1.00 98.12 237 VAL A O 1
ATOM 1904 N N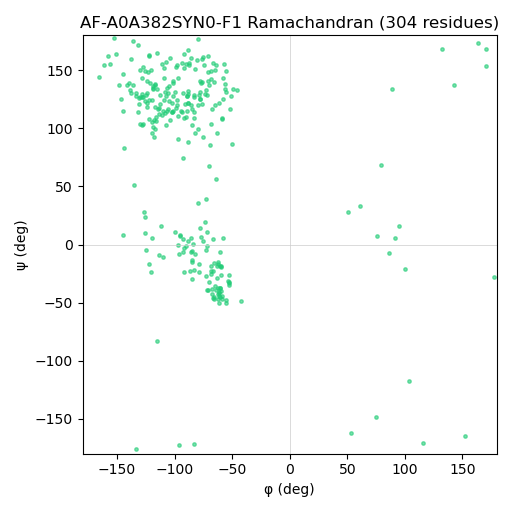 . ILE A 1 238 ? -11.460 -0.084 0.983 1.00 98.69 238 ILE A N 1
ATOM 1905 C CA . ILE A 1 238 ? -11.527 -1.270 1.833 1.00 98.69 238 ILE A CA 1
ATOM 1906 C C . ILE A 1 238 ? -12.652 -1.055 2.841 1.00 98.69 238 ILE A C 1
ATOM 1908 O O . ILE A 1 238 ? -12.647 -0.057 3.563 1.00 98.69 238 ILE A O 1
ATOM 1912 N N . GLU A 1 239 ? -13.611 -1.973 2.890 1.00 98.62 239 GLU A N 1
ATOM 1913 C CA . GLU A 1 239 ? -14.784 -1.869 3.761 1.00 98.62 239 GLU A CA 1
ATOM 1914 C C . GLU A 1 239 ? -14.579 -2.546 5.113 1.00 98.62 239 GLU A C 1
ATOM 1916 O O . GLU A 1 239 ? -15.283 -2.218 6.068 1.00 98.62 239 GLU A O 1
ATOM 1921 N N . LYS A 1 240 ? -13.661 -3.515 5.209 1.00 98.75 240 LYS A N 1
ATOM 1922 C CA . LYS A 1 240 ? -13.522 -4.344 6.408 1.00 98.75 240 LYS A CA 1
ATOM 1923 C C . LYS A 1 240 ? -12.130 -4.319 7.007 1.00 98.75 240 LYS A C 1
ATOM 1925 O O . LYS A 1 240 ? -11.126 -4.409 6.300 1.00 98.75 240 LYS A O 1
ATOM 1930 N N . TYR A 1 241 ? -12.090 -4.291 8.334 1.00 98.75 241 TYR A N 1
ATOM 1931 C CA . TYR A 1 241 ? -10.864 -4.429 9.109 1.00 98.75 241 TYR A CA 1
ATOM 1932 C C . TYR A 1 241 ? -11.045 -5.466 10.209 1.00 98.75 241 TYR A C 1
ATOM 1934 O O . TYR A 1 241 ? -11.964 -5.365 11.024 1.00 98.75 241 TYR A O 1
ATOM 1942 N N . ILE A 1 242 ? -10.148 -6.446 10.237 1.00 98.75 242 ILE A N 1
ATOM 1943 C CA . ILE A 1 242 ? -9.998 -7.387 11.341 1.00 98.75 242 ILE A CA 1
ATOM 1944 C C . ILE A 1 242 ? -8.612 -7.155 11.931 1.00 98.75 242 ILE A C 1
ATOM 1946 O O . ILE A 1 242 ? -7.600 -7.439 11.291 1.00 98.75 242 ILE A O 1
ATOM 1950 N N . GLY A 1 243 ? -8.590 -6.590 13.128 1.00 98.19 243 GLY A N 1
ATOM 1951 C CA . GLY A 1 243 ? -7.395 -6.182 13.837 1.00 98.19 243 GLY A CA 1
ATOM 1952 C C . GLY A 1 243 ? -6.662 -7.315 14.531 1.00 98.19 243 GLY A C 1
ATOM 1953 O O . GLY A 1 243 ? -7.059 -8.482 14.478 1.00 98.19 243 GLY A O 1
ATOM 1954 N N . SER A 1 244 ? -5.538 -6.944 15.126 1.00 98.19 244 SER A N 1
ATOM 1955 C CA . SER A 1 244 ? -4.600 -7.842 15.779 1.00 98.19 244 SER A CA 1
ATOM 1956 C C . SER A 1 244 ? -5.033 -8.172 17.218 1.00 98.19 244 SER A C 1
ATOM 1958 O O . SER A 1 244 ? -6.146 -7.885 17.648 1.00 98.19 244 SER A O 1
ATOM 1960 N N . SER A 1 245 ? -4.171 -8.841 17.988 1.00 97.88 245 SER A N 1
ATOM 1961 C CA . SER A 1 245 ? -4.328 -8.924 19.449 1.00 97.88 245 SER A CA 1
ATOM 1962 C C . SER A 1 245 ? -3.432 -7.939 20.222 1.00 97.88 245 SER A C 1
ATOM 1964 O O . SER A 1 245 ? -3.195 -8.145 21.417 1.00 97.88 245 SER A O 1
ATOM 1966 N N . GLY A 1 246 ? -2.796 -6.995 19.524 1.00 97.94 246 GLY A N 1
ATOM 1967 C CA . GLY A 1 246 ? -2.070 -5.861 20.096 1.00 97.94 246 GLY A CA 1
ATOM 1968 C C . GLY A 1 246 ? -2.951 -4.612 20.128 1.00 97.94 246 GLY A C 1
ATOM 1969 O O . GLY A 1 246 ? -4.133 -4.686 19.845 1.00 97.94 246 GLY A O 1
ATOM 1970 N N . ASN A 1 247 ? -2.378 -3.458 20.474 1.00 98.44 247 ASN A N 1
ATOM 1971 C CA . ASN A 1 247 ? -3.144 -2.210 20.482 1.00 98.44 247 ASN A CA 1
ATOM 1972 C C . ASN A 1 247 ? -3.195 -1.622 19.068 1.00 98.44 247 ASN A C 1
ATOM 1974 O O . ASN A 1 247 ? -2.163 -1.172 18.551 1.00 98.44 247 ASN A O 1
ATOM 1978 N N . ASP A 1 248 ? -4.381 -1.580 18.477 1.00 98.62 248 ASP A N 1
ATOM 1979 C CA . ASP A 1 248 ? -4.598 -1.086 17.123 1.00 98.62 248 ASP A CA 1
ATOM 1980 C C . ASP A 1 248 ? -5.115 0.362 17.129 1.00 98.62 248 ASP A C 1
ATOM 1982 O O . ASP A 1 248 ? -6.080 0.687 17.814 1.00 98.62 248 ASP A O 1
ATOM 1986 N N . ASP A 1 249 ? -4.511 1.250 16.334 1.00 98.62 249 ASP A N 1
ATOM 1987 C CA . ASP A 1 249 ? -5.057 2.580 16.019 1.00 98.62 249 ASP A CA 1
ATOM 1988 C C . ASP A 1 249 ? -5.548 2.579 14.567 1.00 98.62 249 ASP A C 1
ATOM 1990 O O . ASP A 1 249 ? -4.743 2.622 13.637 1.00 98.62 249 ASP A O 1
ATOM 1994 N N . VAL A 1 250 ? -6.865 2.482 14.368 1.00 98.75 250 VAL A N 1
ATOM 1995 C CA . VAL A 1 250 ? -7.499 2.370 13.050 1.00 98.75 250 VAL A CA 1
ATOM 1996 C C . VAL A 1 250 ? -8.329 3.612 12.717 1.00 98.75 250 VAL A C 1
ATOM 1998 O O . VAL A 1 250 ? -9.198 4.037 13.479 1.00 98.75 250 VAL A O 1
ATOM 2001 N N . THR A 1 251 ? -8.086 4.188 11.540 1.00 98.69 251 THR A N 1
ATOM 2002 C CA . THR A 1 251 ? -8.868 5.291 10.965 1.00 98.69 251 THR A CA 1
ATOM 2003 C C . THR A 1 251 ? -9.756 4.774 9.842 1.00 98.69 251 THR A C 1
ATOM 2005 O O . THR A 1 251 ? -9.270 4.161 8.890 1.00 98.69 251 THR A O 1
ATOM 2008 N N . LEU A 1 252 ? -11.065 5.008 9.957 1.00 98.44 252 LEU A N 1
ATOM 2009 C CA . LEU A 1 252 ? -12.059 4.493 9.017 1.00 98.44 252 LEU A CA 1
ATOM 2010 C C . LEU A 1 252 ? -12.279 5.416 7.818 1.00 98.44 252 LEU A C 1
ATOM 2012 O O . LEU A 1 252 ? -12.086 6.633 7.882 1.00 98.44 252 LEU A O 1
ATOM 2016 N N . ASN A 1 253 ? -12.725 4.823 6.710 1.00 97.25 253 ASN A N 1
ATOM 2017 C CA . ASN A 1 253 ? -13.074 5.565 5.511 1.00 97.25 253 ASN A CA 1
ATOM 2018 C C . ASN A 1 253 ? -14.502 6.107 5.622 1.00 97.25 253 ASN A C 1
ATOM 2020 O O . ASN A 1 253 ? -15.483 5.378 5.485 1.00 97.25 253 ASN A O 1
ATOM 2024 N N . THR A 1 254 ? -14.627 7.420 5.784 1.00 95.44 254 THR A N 1
ATOM 2025 C CA . THR A 1 254 ? -15.930 8.097 5.932 1.00 95.44 254 THR A CA 1
ATOM 2026 C C . THR A 1 254 ? -16.772 8.163 4.650 1.00 95.44 254 THR A C 1
ATOM 2028 O O . THR A 1 254 ? -17.882 8.699 4.660 1.00 95.44 254 THR A O 1
ATOM 2031 N N . SER A 1 255 ? -16.270 7.651 3.523 1.00 94.56 255 SER A N 1
ATOM 2032 C CA . SER A 1 255 ? -17.012 7.607 2.255 1.00 94.56 255 SER A CA 1
ATOM 2033 C C . SER A 1 255 ? -17.788 6.304 2.046 1.00 94.56 255 SER A C 1
ATOM 2035 O O . SER A 1 255 ? -18.545 6.208 1.078 1.00 94.56 255 SER A O 1
ATOM 2037 N N . VAL A 1 256 ? -17.617 5.316 2.928 1.00 95.88 256 VAL A N 1
ATOM 2038 C CA . VAL A 1 256 ? -18.268 4.002 2.850 1.00 95.88 256 VAL A CA 1
ATOM 2039 C C . VAL A 1 256 ? -18.805 3.561 4.208 1.00 95.88 256 VAL A C 1
ATOM 2041 O O . VAL A 1 256 ? -18.635 4.250 5.208 1.00 95.88 256 VAL A O 1
ATOM 2044 N N . ILE A 1 257 ? -19.508 2.428 4.216 1.00 96.62 257 ILE A N 1
ATOM 2045 C CA . ILE A 1 257 ? -19.881 1.735 5.447 1.00 96.62 257 ILE A CA 1
ATOM 2046 C C . ILE A 1 257 ? -18.744 0.782 5.788 1.00 96.62 257 ILE A C 1
ATOM 2048 O O . ILE A 1 257 ? -18.435 -0.099 4.986 1.00 96.62 257 ILE A O 1
ATOM 2052 N N . ASN A 1 258 ? -18.164 0.951 6.968 1.00 98.12 258 ASN A N 1
ATOM 2053 C CA . ASN A 1 258 ? -17.074 0.126 7.462 1.00 98.12 258 ASN A CA 1
ATOM 2054 C C . ASN A 1 258 ? -17.616 -0.977 8.388 1.00 98.12 258 ASN A C 1
ATOM 2056 O O . ASN A 1 258 ? -18.553 -0.747 9.158 1.00 98.12 258 ASN A O 1
ATOM 2060 N N . ASP A 1 259 ? -17.016 -2.164 8.334 1.00 98.12 259 ASP A N 1
ATOM 2061 C CA . ASP A 1 259 ? -17.260 -3.285 9.251 1.00 98.12 259 ASP A CA 1
ATOM 2062 C C . ASP A 1 259 ? -15.940 -3.676 9.928 1.00 98.12 259 ASP A C 1
ATOM 2064 O O . ASP A 1 259 ? -15.006 -4.173 9.295 1.00 98.12 259 ASP A O 1
ATOM 2068 N N . VAL A 1 260 ? -15.833 -3.349 11.213 1.00 98.19 260 VAL A N 1
ATOM 2069 C CA . VAL A 1 260 ? -14.560 -3.241 11.928 1.00 98.19 260 VAL A CA 1
ATOM 2070 C C . VAL A 1 260 ? -14.601 -4.086 13.188 1.00 98.19 260 VAL A C 1
ATOM 2072 O O . VAL A 1 260 ? -15.476 -3.911 14.038 1.00 98.19 260 VAL A O 1
ATOM 2075 N N . SER A 1 261 ? -13.607 -4.955 13.336 1.00 97.75 261 SER A N 1
ATOM 2076 C CA . SER A 1 261 ? -13.354 -5.728 14.546 1.00 97.75 261 SER A CA 1
ATOM 2077 C C . SER A 1 261 ? -11.890 -5.587 14.943 1.00 97.75 261 SER A C 1
ATOM 2079 O O . SER A 1 261 ? -11.060 -6.233 14.316 1.00 97.75 261 SER A O 1
ATOM 2081 N N . THR A 1 262 ? -11.546 -4.793 15.958 1.00 97.19 262 THR A N 1
ATOM 2082 C CA . THR A 1 262 ? -10.129 -4.551 16.315 1.00 97.19 262 THR A CA 1
ATOM 2083 C C . THR A 1 262 ? -9.492 -5.679 17.120 1.00 97.19 262 THR A C 1
ATOM 2085 O O . THR A 1 262 ? -8.305 -5.915 16.968 1.00 97.19 262 THR A O 1
ATOM 2088 N N . GLY A 1 263 ? -10.288 -6.488 17.824 1.00 96.06 263 GLY A N 1
ATOM 2089 C CA . GLY A 1 263 ? -9.808 -7.735 18.416 1.00 96.06 263 GLY A CA 1
ATOM 2090 C C . GLY A 1 263 ? -9.582 -7.625 19.916 1.00 96.06 263 GLY A C 1
ATOM 2091 O O . GLY A 1 263 ? -10.543 -7.525 20.669 1.00 96.06 263 GLY A O 1
ATOM 2092 N N . ALA A 1 264 ? -8.353 -7.806 20.377 1.00 96.62 264 ALA A N 1
ATOM 2093 C CA . ALA A 1 264 ? -8.010 -7.618 21.784 1.00 96.62 264 ALA A CA 1
ATOM 2094 C C . ALA A 1 264 ? -6.859 -6.628 21.870 1.00 96.62 264 ALA A C 1
ATOM 2096 O O . ALA A 1 264 ? -5.996 -6.664 21.009 1.00 96.62 264 ALA A O 1
ATOM 2097 N N . GLY A 1 265 ? -6.779 -5.855 22.944 1.00 97.25 265 GLY A N 1
ATOM 2098 C CA . GLY A 1 265 ? -5.846 -4.735 23.023 1.00 97.25 265 GLY A CA 1
ATOM 2099 C C . GLY A 1 265 ? -6.572 -3.500 23.522 1.00 97.25 265 GLY A C 1
ATOM 2100 O O . GLY A 1 265 ? -7.786 -3.506 23.652 1.00 97.25 265 GLY A O 1
ATOM 2101 N N . ASP A 1 266 ? -5.828 -2.459 23.877 1.00 97.81 266 ASP A N 1
ATOM 2102 C CA . ASP A 1 266 ? -6.434 -1.154 24.144 1.00 97.81 266 ASP A CA 1
ATOM 2103 C C . ASP A 1 266 ? -6.509 -0.391 22.813 1.00 97.81 266 ASP A C 1
ATOM 2105 O O . ASP A 1 266 ? -5.566 0.327 22.453 1.00 97.81 266 ASP A O 1
ATOM 2109 N N . ASP A 1 267 ? -7.602 -0.583 22.075 1.00 98.31 267 ASP A N 1
ATOM 2110 C CA . ASP A 1 267 ? -7.718 -0.146 20.684 1.00 98.31 267 ASP A CA 1
ATOM 2111 C C . ASP A 1 267 ? -8.277 1.274 20.546 1.00 98.31 267 ASP A C 1
ATOM 2113 O O . ASP A 1 267 ? -9.011 1.800 21.389 1.00 98.31 267 ASP A O 1
ATOM 2117 N N . VAL A 1 268 ? -7.948 1.923 19.432 1.00 98.44 268 VAL A N 1
ATOM 2118 C CA . VAL A 1 268 ? -8.458 3.237 19.053 1.00 98.44 268 VAL A CA 1
ATOM 2119 C C . VAL A 1 268 ? -9.101 3.161 17.676 1.00 98.44 268 VAL A C 1
ATOM 2121 O O . VAL A 1 268 ? -8.432 2.914 16.682 1.00 98.44 268 VAL A O 1
ATOM 2124 N N . ILE A 1 269 ? -10.401 3.448 17.607 1.00 98.38 269 ILE A N 1
ATOM 2125 C CA . ILE A 1 269 ? -11.177 3.444 16.361 1.00 98.38 269 ILE A CA 1
ATOM 2126 C C . ILE A 1 269 ? -11.615 4.874 16.061 1.00 98.38 269 ILE A C 1
ATOM 2128 O O . ILE A 1 269 ? -12.340 5.492 16.848 1.00 98.38 269 ILE A O 1
ATOM 2132 N N . ARG A 1 270 ? -11.155 5.429 14.938 1.00 98.06 270 ARG A N 1
ATOM 2133 C CA . ARG A 1 270 ? -11.376 6.826 14.545 1.00 98.06 270 ARG A CA 1
ATOM 2134 C C . ARG A 1 270 ? -12.333 6.943 13.373 1.00 98.06 270 ARG A C 1
ATOM 2136 O O . ARG A 1 270 ? -12.388 6.074 12.514 1.00 98.06 270 ARG A O 1
ATOM 2143 N N . ASP A 1 271 ? -13.030 8.072 13.332 1.00 96.44 271 ASP A N 1
ATOM 2144 C CA . ASP A 1 271 ? -13.943 8.441 12.250 1.00 96.44 271 ASP A CA 1
ATOM 2145 C C . ASP A 1 271 ? -15.117 7.480 12.036 1.00 96.44 271 ASP A C 1
ATOM 2147 O O . ASP A 1 271 ? -15.644 7.356 10.934 1.00 96.44 271 ASP A O 1
ATOM 2151 N N . VAL A 1 272 ? -15.597 6.876 13.128 1.00 95.75 272 VAL A N 1
ATOM 2152 C CA . VAL A 1 272 ? -16.784 6.017 13.109 1.00 95.75 272 VAL A CA 1
ATOM 2153 C C . VAL A 1 272 ? -18.016 6.831 12.741 1.00 95.75 272 VAL A C 1
ATOM 2155 O O . VAL A 1 272 ? -18.405 7.762 13.455 1.00 95.75 272 VAL A O 1
ATOM 2158 N N . LEU A 1 273 ? -18.662 6.452 11.647 1.00 93.31 273 LEU A N 1
ATOM 2159 C CA . LEU A 1 273 ? -19.959 6.954 11.239 1.00 93.31 273 LEU A CA 1
ATOM 2160 C C . LEU A 1 273 ? -21.089 6.139 11.882 1.00 93.31 273 LEU A C 1
ATOM 2162 O O . LEU A 1 273 ? -20.930 4.962 12.197 1.00 93.31 273 LEU A O 1
ATOM 2166 N N . PRO A 1 274 ? -22.294 6.717 12.015 1.00 91.19 274 PRO A N 1
ATOM 2167 C CA . PRO A 1 274 ? -23.453 5.989 12.531 1.00 91.19 274 PRO A CA 1
ATOM 2168 C C . PRO A 1 274 ? -23.873 4.760 11.721 1.00 91.19 274 PRO A C 1
ATOM 2170 O O . PRO A 1 274 ? -24.623 3.926 12.222 1.00 91.19 274 PRO A O 1
ATOM 2173 N N . THR A 1 275 ? -23.449 4.680 10.461 1.00 92.31 275 THR A N 1
ATOM 2174 C CA . THR A 1 275 ? -23.727 3.550 9.573 1.00 92.31 275 THR A CA 1
ATOM 2175 C C . THR A 1 275 ? -22.741 2.400 9.728 1.00 92.31 275 THR A C 1
ATOM 2177 O O . THR A 1 275 ? -23.042 1.318 9.232 1.00 92.31 275 THR A O 1
ATOM 2180 N N . ASP A 1 276 ? -21.600 2.624 10.383 1.00 95.81 276 ASP A N 1
ATOM 2181 C CA . ASP A 1 276 ? -20.552 1.619 10.539 1.00 95.81 276 ASP A CA 1
ATOM 2182 C C . ASP A 1 276 ? -20.940 0.545 11.559 1.00 95.81 276 ASP A C 1
ATOM 2184 O O . ASP A 1 276 ? -21.734 0.765 12.481 1.00 95.81 276 ASP A O 1
ATOM 2188 N N . ILE A 1 277 ? -20.351 -0.634 11.388 1.00 95.69 277 ILE A N 1
ATOM 2189 C CA . ILE A 1 277 ? -20.462 -1.767 12.301 1.00 95.69 277 ILE A CA 1
ATOM 2190 C C . ILE A 1 277 ? -19.134 -1.864 13.046 1.00 95.69 277 ILE A C 1
ATOM 2192 O O . ILE A 1 277 ? -18.092 -2.069 12.430 1.00 95.69 277 ILE A O 1
ATOM 2196 N N . VAL A 1 278 ? -19.166 -1.686 14.369 1.00 96.69 278 VAL A N 1
ATOM 2197 C CA . VAL A 1 278 ? -17.950 -1.628 15.190 1.00 96.69 278 VAL A CA 1
ATOM 2198 C C . VAL A 1 278 ? -18.010 -2.631 16.334 1.00 96.69 278 VAL A C 1
ATOM 2200 O O . VAL A 1 278 ? -18.911 -2.579 17.177 1.00 96.69 278 VAL A O 1
ATOM 2203 N N . SER A 1 279 ? -17.000 -3.496 16.374 1.00 96.69 279 SER A N 1
ATOM 2204 C CA . SER A 1 279 ? -16.663 -4.398 17.470 1.00 96.69 279 SER A CA 1
ATOM 2205 C C . SER A 1 279 ? -15.261 -4.060 17.978 1.00 96.69 279 SER A C 1
ATOM 2207 O O . SER A 1 279 ? -14.268 -4.450 17.372 1.00 96.69 279 SER A O 1
ATOM 2209 N N . ALA A 1 280 ? -15.169 -3.343 19.094 1.00 95.44 280 ALA A N 1
ATOM 2210 C CA . ALA A 1 280 ? -13.881 -2.988 19.688 1.00 95.44 280 ALA A CA 1
ATOM 2211 C C . ALA A 1 280 ? -13.200 -4.196 20.359 1.00 95.44 280 ALA A C 1
ATOM 2213 O O . ALA A 1 280 ? -11.987 -4.320 20.362 1.00 95.44 280 ALA A O 1
ATOM 2214 N N . GLY A 1 281 ? -13.995 -5.171 20.809 1.00 94.81 281 GLY A N 1
ATOM 2215 C CA . GLY A 1 281 ? -13.461 -6.399 21.380 1.00 94.81 281 GLY A CA 1
ATOM 2216 C C . GLY A 1 281 ? -12.897 -6.204 22.792 1.00 94.81 281 GLY A C 1
ATOM 2217 O O . GLY A 1 281 ? -13.494 -5.504 23.600 1.00 94.81 281 GLY A O 1
ATOM 2218 N N . ALA A 1 282 ? -11.875 -6.965 23.172 1.00 95.62 282 ALA A N 1
ATOM 2219 C CA . ALA A 1 282 ? -11.454 -7.052 24.571 1.00 95.62 282 ALA A CA 1
ATOM 2220 C C . ALA A 1 282 ? -10.335 -6.059 24.911 1.00 95.62 282 ALA A C 1
ATOM 2222 O O . ALA A 1 282 ? -9.191 -6.281 24.525 1.00 95.62 282 ALA A O 1
ATOM 2223 N N . GLY A 1 283 ? -10.620 -5.083 25.772 1.00 95.69 283 GLY A N 1
ATOM 2224 C CA . GLY A 1 283 ? -9.618 -4.179 26.333 1.00 95.69 283 GLY A CA 1
ATOM 2225 C C . GLY A 1 283 ? -10.202 -2.825 26.708 1.00 95.69 283 GLY A C 1
ATOM 2226 O O . GLY A 1 283 ? -11.412 -2.686 26.901 1.00 95.69 283 GLY A O 1
ATOM 2227 N N . ALA A 1 284 ? -9.341 -1.832 26.933 1.00 96.12 284 ALA A N 1
ATOM 2228 C CA . ALA A 1 284 ? -9.765 -0.467 27.225 1.00 96.12 284 ALA A CA 1
ATOM 2229 C C . ALA A 1 284 ? -9.841 0.369 25.939 1.00 96.12 284 ALA A C 1
ATOM 2231 O O . ALA A 1 284 ? -9.011 1.250 25.706 1.00 96.12 284 ALA A O 1
ATOM 2232 N N . ASP A 1 285 ? -10.880 0.124 25.145 1.00 97.31 285 ASP A N 1
ATOM 2233 C CA . ASP A 1 285 ? -10.996 0.709 23.810 1.00 97.31 285 ASP A CA 1
ATOM 2234 C C . ASP A 1 285 ? -11.553 2.134 23.806 1.00 97.31 285 ASP A C 1
ATOM 2236 O O . ASP A 1 285 ? -12.360 2.548 24.648 1.00 97.31 285 ASP A O 1
ATOM 2240 N N . THR A 1 286 ? -11.145 2.905 22.800 1.00 96.94 286 THR A N 1
ATOM 2241 C CA . THR A 1 286 ? -11.613 4.268 22.555 1.00 96.94 286 THR A CA 1
ATOM 2242 C C . THR A 1 286 ? -12.182 4.399 21.151 1.00 96.94 286 THR A C 1
ATOM 2244 O O . THR A 1 286 ? -11.477 4.237 20.162 1.00 96.94 286 THR A O 1
ATOM 2247 N N . VAL A 1 287 ? -13.450 4.804 21.058 1.00 96.38 287 VAL A N 1
ATOM 2248 C CA . VAL A 1 287 ? -14.124 5.039 19.775 1.00 96.38 287 VAL A CA 1
ATOM 2249 C C . VAL A 1 287 ? -14.436 6.523 19.588 1.00 96.38 287 VAL A C 1
ATOM 2251 O O . VAL A 1 287 ? -15.164 7.126 20.383 1.00 96.38 287 VAL A O 1
ATOM 2254 N N . TYR A 1 288 ? -13.903 7.116 18.520 1.00 95.25 288 TYR A N 1
ATOM 2255 C CA . TYR A 1 288 ? -14.189 8.483 18.095 1.00 95.25 288 TYR A CA 1
ATOM 2256 C C . TYR A 1 288 ? -15.253 8.478 16.999 1.00 95.25 288 TYR A C 1
ATOM 2258 O O . TYR A 1 288 ? -15.008 8.061 15.869 1.00 95.25 288 TYR A O 1
ATOM 2266 N N . ILE A 1 289 ? -16.438 8.978 17.347 1.00 91.56 289 ILE A N 1
ATOM 2267 C CA . ILE A 1 289 ? -17.578 9.075 16.434 1.00 91.56 289 ILE A CA 1
ATOM 2268 C C . ILE A 1 289 ? -17.523 10.408 15.682 1.00 91.56 289 ILE A C 1
ATOM 2270 O O . ILE A 1 289 ? -17.455 11.473 16.305 1.00 91.56 289 ILE A O 1
ATOM 2274 N N . SER A 1 290 ? -17.637 10.343 14.358 1.00 86.56 290 SER A N 1
ATOM 2275 C CA . SER A 1 290 ? -17.676 11.492 13.455 1.00 86.56 290 SER A CA 1
ATOM 2276 C C . SER A 1 290 ? -19.096 11.717 12.918 1.00 86.56 290 SER A C 1
ATOM 2278 O O . SER A 1 290 ? -19.803 10.792 12.524 1.00 86.56 290 SER A O 1
ATOM 2280 N N . TYR A 1 291 ? -19.550 12.973 12.919 1.00 80.94 291 TYR A N 1
ATOM 2281 C CA . TYR A 1 291 ? -20.872 13.369 12.422 1.00 80.94 291 TYR A CA 1
ATOM 2282 C C . TYR A 1 291 ? -20.786 14.675 11.630 1.00 80.94 291 TYR A C 1
ATOM 2284 O O . TYR A 1 291 ? -20.198 15.658 12.077 1.00 80.94 291 TYR A O 1
ATOM 2292 N N . THR A 1 292 ? -21.416 14.712 10.455 1.00 72.75 292 THR A N 1
ATOM 2293 C CA . THR A 1 292 ? -21.526 15.932 9.635 1.00 72.75 292 THR A CA 1
ATOM 2294 C C . THR A 1 292 ? -22.713 16.798 10.052 1.00 72.75 292 THR A C 1
ATOM 2296 O O . THR A 1 292 ? -22.673 18.024 9.938 1.00 72.75 292 THR A O 1
ATOM 2299 N N . THR A 1 293 ? -23.766 16.171 10.576 1.00 76.19 293 THR A N 1
ATOM 2300 C CA . THR A 1 293 ? -24.971 16.828 11.083 1.00 76.19 293 THR A CA 1
ATOM 2301 C C . THR A 1 293 ? -25.411 16.179 12.384 1.00 76.19 293 THR A C 1
ATOM 2303 O O . THR A 1 293 ? -25.550 14.962 12.458 1.00 76.19 293 THR A O 1
ATOM 2306 N N . LEU A 1 294 ? -25.662 17.000 13.403 1.00 71.06 294 LEU A N 1
ATOM 2307 C CA . LEU A 1 294 ? -26.270 16.555 14.654 1.00 71.06 294 LEU A CA 1
ATOM 2308 C C . LEU A 1 294 ? -27.767 16.322 14.424 1.00 71.06 294 LEU A C 1
ATOM 2310 O O . LEU A 1 294 ? -28.564 17.256 14.524 1.00 71.06 294 LEU A O 1
ATOM 2314 N N . ASP A 1 295 ? -28.130 15.088 14.094 1.00 78.56 295 ASP A N 1
ATOM 2315 C CA . ASP A 1 295 ? -29.514 14.624 14.088 1.00 78.56 295 ASP A CA 1
ATOM 2316 C C . ASP A 1 295 ? -29.784 13.854 15.397 1.00 78.56 295 ASP A C 1
ATOM 2318 O O . ASP A 1 295 ? -29.126 12.842 15.650 1.00 78.56 295 ASP A O 1
ATOM 2322 N N . PRO A 1 296 ? -30.707 14.327 16.260 1.00 75.25 296 PRO A N 1
ATOM 2323 C CA . PRO A 1 296 ? -31.015 13.679 17.535 1.00 75.25 296 PRO A CA 1
ATOM 2324 C C . PRO A 1 296 ? -31.578 12.256 17.399 1.00 75.25 296 PRO A C 1
ATOM 2326 O O . PRO A 1 296 ? -31.582 11.535 18.395 1.00 75.25 296 PRO A O 1
ATOM 2329 N N . ASP A 1 297 ? -32.023 11.850 16.206 1.00 80.12 297 ASP A N 1
ATOM 2330 C CA . ASP A 1 297 ? -32.520 10.496 15.938 1.00 80.12 297 ASP A CA 1
ATOM 2331 C C . ASP A 1 297 ? -31.407 9.531 15.473 1.00 80.12 297 ASP A C 1
ATOM 2333 O O . ASP A 1 297 ? -31.657 8.345 15.249 1.00 80.12 297 ASP A O 1
ATOM 2337 N N . THR A 1 298 ? -30.163 10.007 15.349 1.00 78.75 298 THR A N 1
ATOM 2338 C CA . THR A 1 298 ? -29.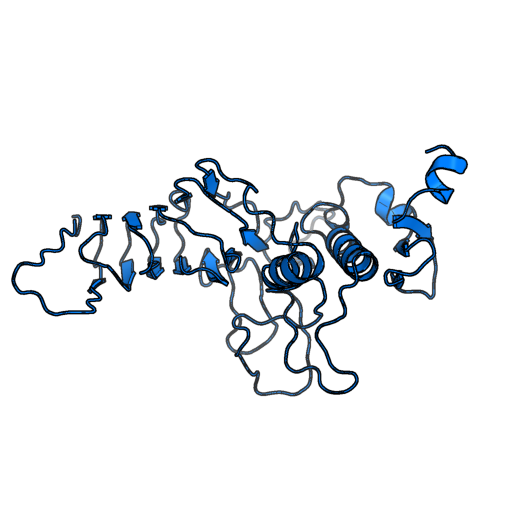015 9.177 14.966 1.00 78.75 298 THR A CA 1
ATOM 2339 C C . THR A 1 298 ? -28.521 8.338 16.143 1.00 78.75 298 THR A C 1
ATOM 2341 O O . THR A 1 298 ? -28.153 8.867 17.191 1.00 78.75 298 THR A O 1
ATOM 2344 N N . SER A 1 299 ? -28.449 7.021 15.950 1.00 76.94 299 SER A N 1
ATOM 2345 C CA . SER A 1 299 ? -27.855 6.077 16.901 1.00 76.94 299 SER A CA 1
ATOM 2346 C C . SER A 1 299 ? -26.647 5.375 16.292 1.00 76.94 299 SER A C 1
ATOM 2348 O O . SER A 1 299 ? -26.729 4.923 15.154 1.00 76.94 299 SER A O 1
ATOM 2350 N N . VAL A 1 300 ? -25.580 5.210 17.075 1.00 79.31 300 VAL A N 1
ATOM 2351 C CA . VAL A 1 300 ? -24.424 4.369 16.731 1.00 79.31 300 VAL A CA 1
ATOM 2352 C C . VAL A 1 300 ? -24.461 3.132 17.625 1.00 79.31 300 VAL A C 1
ATOM 2354 O O . VAL A 1 300 ? -24.651 3.261 18.837 1.00 79.31 300 VAL A O 1
ATOM 2357 N N . SER A 1 301 ? -24.313 1.943 17.042 1.00 81.69 301 SER A N 1
ATOM 2358 C CA . SER A 1 301 ? -24.195 0.691 17.793 1.00 81.69 301 SER A CA 1
ATOM 2359 C C . SER A 1 301 ? -22.732 0.274 17.821 1.00 81.69 301 SER A C 1
ATOM 2361 O O . SER A 1 301 ? -22.174 -0.056 16.782 1.00 81.69 301 SER A O 1
ATOM 2363 N N . ILE A 1 302 ? -22.131 0.284 19.007 1.00 86.00 302 ILE A N 1
ATOM 2364 C CA . ILE A 1 302 ? -20.748 -0.143 19.230 1.00 86.00 302 ILE A CA 1
ATOM 2365 C C . ILE A 1 302 ? -20.795 -1.313 20.204 1.00 86.00 302 ILE A C 1
ATOM 2367 O O . ILE A 1 302 ? -21.353 -1.177 21.298 1.00 86.00 302 ILE A O 1
ATOM 2371 N N . ASP A 1 303 ? -20.220 -2.447 19.815 1.00 89.00 303 ASP A N 1
ATOM 2372 C CA . ASP A 1 303 ? -19.884 -3.503 20.762 1.00 89.00 303 ASP A CA 1
ATOM 2373 C C . ASP A 1 303 ? -18.517 -3.179 21.3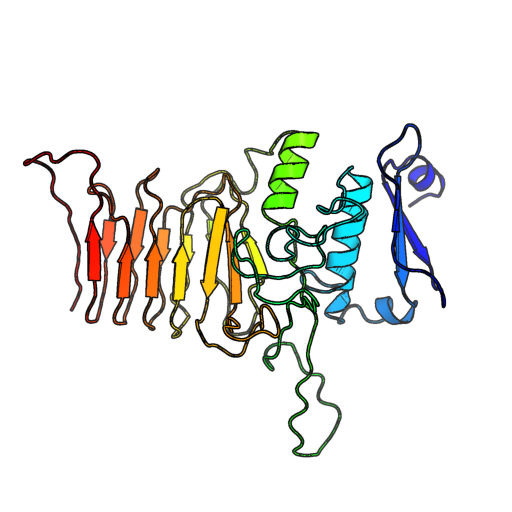71 1.00 89.00 303 ASP A C 1
ATOM 2375 O O . ASP A 1 303 ? -17.485 -3.322 20.720 1.00 89.00 303 ASP A O 1
ATOM 2379 N N . GLY A 1 304 ? -18.519 -2.675 22.605 1.00 76.44 304 GLY A N 1
ATOM 2380 C CA . GLY A 1 304 ? -17.293 -2.347 23.340 1.00 76.44 304 GLY A CA 1
ATOM 2381 C C . GLY A 1 304 ? -16.574 -3.564 23.930 1.00 76.44 304 GLY A C 1
ATOM 2382 O O . GLY A 1 304 ? -15.675 -3.366 24.732 1.00 76.44 304 GLY A O 1
ATOM 2383 N N . GLY A 1 305 ? -17.044 -4.781 23.617 1.00 72.12 305 GLY A N 1
ATOM 2384 C CA . GLY A 1 305 ? -16.536 -6.059 24.110 1.00 72.12 305 GLY A CA 1
ATOM 2385 C C . GLY A 1 305 ? -16.430 -6.183 25.637 1.00 72.12 305 GLY A C 1
ATOM 2386 O O . GLY A 1 305 ? -17.159 -5.519 26.383 1.00 72.12 305 GLY A O 1
ATOM 2387 N N . SER A 1 306 ? -15.642 -7.159 26.112 1.00 60.50 306 SER A N 1
ATOM 2388 C CA . SER A 1 306 ? -15.615 -7.614 27.518 1.00 60.50 306 SER A CA 1
ATOM 2389 C C . SER A 1 306 ? -14.219 -7.789 28.086 1.00 60.50 306 SER A C 1
ATOM 2391 O O . SER A 1 306 ? -13.438 -8.492 27.405 1.00 60.50 306 SER A O 1
#

Secondary structure (DSSP, 8-state):
--HHHHHH-SEEEEEE--SS---EEPPP-SSPEEEEEE--HHHHH-TT-GGGSTTSHHHHHHHHHHHHHTTPPPSS-TT--TT--TTT-TT-----SSTT---S-S------EE-STTTT------S-------EE---SS--HHHHHHHHHHH---TTSS-S--EE---TTS--EEEE---SS--EEE-TT--S-EEEE-STT-EEEESTT-SSEE--SSTT--BSEEEEE-TT----EEE--SS-EEEE--TTS--EEE--BSS-EEEEE-TT-EEE--BSS-EEEE--SS--TT----EE---

Foldseek 3Di:
DPPVVQQVDLEHEAEDEDPDDAWAWAADDPGHIYGYHYDDVVVVPDPPDPQCAQFHVSLLSSQLRVLRSLPDAQPDDPPALFAFDLLAFSSHQAFDQDRPDGDPDDDGDHFKWFQDPLPPDPDDDDDPDPPRDIGGTGHSDGGLVSQVVSCVSPNHDLQPQAAEEEDEDDPSDAARYEDDYNHYAYEDADANAQAEWEEEQAAFHKIFAHFPAQTIFRGPDDVTTRGGIYTYHNNDGHQEYHAYQEEYEYEHYLVDAHEYAREHYQYEYHADELRHHEEPAHDNYHYHYDDPDDDVPRDHDYNPHD

Solvent-accessible surface area (backbone atoms only — not comparable to full-atom values): 16791 Å² total; per-residue (Å²): 128,56,75,66,58,54,74,70,31,62,69,37,83,41,83,42,72,69,96,82,65,75,64,47,44,34,54,66,59,105,55,68,12,43,28,37,46,54,48,54,71,74,74,65,72,47,85,85,44,61,41,68,33,78,28,8,47,55,32,27,48,51,51,30,26,46,37,20,35,72,59,49,68,58,66,54,64,101,82,56,85,81,68,34,34,50,72,32,17,60,53,32,68,32,36,52,91,45,93,84,65,75,73,98,68,95,77,87,71,41,46,42,30,37,58,38,85,57,57,87,72,81,82,83,77,95,67,97,68,88,76,79,65,75,41,62,53,30,39,57,58,68,17,34,53,38,50,51,50,49,22,70,76,72,55,66,70,70,72,40,63,43,50,67,42,78,50,66,82,56,97,65,54,86,47,48,42,43,47,72,37,42,42,59,68,22,30,47,43,40,61,91,39,72,41,28,32,40,41,39,41,36,51,51,27,65,24,38,49,27,62,75,35,74,35,28,38,42,27,91,52,95,85,53,53,25,23,26,35,43,25,31,14,71,73,19,70,53,35,28,41,34,31,20,51,16,39,35,40,38,35,51,37,80,89,58,63,38,43,38,33,43,36,27,29,55,27,36,41,32,47,39,43,59,78,30,44,42,32,48,25,31,53,72,60,44,77,42,74,46,76,95,66,96,52,92,87,69,65,70,64,69,45,64,56,110

Radius of gyration: 21.89 Å; Cα contacts (8 Å, |Δi|>4): 702; chains: 1; bounding box: 64×42×63 Å

pLDDT: mean 82.9, std 16.38, range [31.52, 98.88]

InterPro domains:
  IPR011049 Serralysin-like metalloprotease, C-terminal [G3DSA:2.150.10.10] (141-305)
  IPR011049 Serralysin-like metalloprotease, C-terminal [SSF51120] (161-293)
  IPR013858 Peptidase M10 serralysin, C-terminal [PF08548] (153-286)
  IPR024079 Metallopeptidase, catalytic domain superfamily [G3DSA:3.40.390.10] (3-74)